Protein 5ZN8 (pdb70)

B-factor: mean 40.04, std 14.62, range [15.83, 134.93]

Solvent-accessible surface area: 15921 Å² total; per-residue (Å²): 148,119,58,0,0,0,3,0,0,1,0,30,14,25,0,12,137,140,12,46,45,47,8,16,108,62,0,48,114,4,35,90,58,0,11,68,26,0,61,56,13,10,110,109,46,14,12,0,0,0,0,0,3,10,42,40,146,82,100,188,28,56,12,16,212,116,60,68,87,6,0,42,79,90,63,126,11,16,98,13,40,37,110,0,32,78,13,33,94,126,25,105,149,22,202,29,14,35,70,12,87,1,62,63,12,0,0,14,16,89,35,62,1,53,121,59,0,113,124,81,149,10,39,30,0,17,0,0,0,0,10,0,5,20,7,0,0,0,0,0,0,12,0,15,40,72,64,10,106,10,8,0,28,55,60,0,3,5,5,118,38,86,98,0,31,112,18,0,12,48,9,0,121,84,6,8,36,8,115,28,19,169,150,113,78,0,0,0,3,0,1,1,0,26,12,22,0,23,140,150,11,45,50,53,13,13,119,57,0,58,134,14,32,90,62,0,3,64,31,0,64,57,21,11,112,122,49,34,12,0,0,0,0,0,5,9,12,122,95,130,194,14,45,4,67,207,59,52,68,107,10,0,51,56,86,63,128,14,17,94,14,37,35,121,0,36,80,16,34,89,159,28,82,165,35,197,30,14,28,77,12,94,2,63,58,15,0,0,15,17,89,36,60,0,53,123,64,0,113,121,66,137,9,42,23,0,12,0,0,0,0,13,0,5,23,8,0,0,0,0,0,0,14,0,19,43,72,56,12,89,12,3,0,28,50,72,3,3,5,4,114,43,102,107,0,33,110,18,0,13,53,7,0,128,85,12,12,47,14,105,43,26,176

Sequence (363 aa):
MKKALICIDYTNDFAAENGALTCGEPARQIEDTIVSLTQAFIENGDYVVFAVDSHADDDFHPETRLFPPHNINGTEGKELYGRLSPLYEKHKHAKNVNYMEKTRYSAFAGTDLELKLRERQITELHLAGLCTDICVLHTAVDAYNKGFQIVIHQNAVASFNPEGHEWALSHFKNSIGAQVAEMKKALICIDYTNDFAAENGALTCGEPARQIEDTIVSLTQAFIENGDYVVFAVDSHDDDFHPETRLFPPHNINGTEGKELYGRLSPLYEKHKHAKNVNYMEKTRYSAFAGTDLELKLRERQITELHLAGLCTDICVLHTAVDAYNKGFQIVIHQNAVASFNPEGHEWALSHFKNSIGAQVAE

Foldseek 3Di:
DAEEEEAEAQFQLDDPPPRQNHLYDLSVQLVVVQQVVQLVCLVVPGAYEDEFEEDEPDPPQPCYPVGPDALYPPDRRVARDDPNRVVCVVCVPPPRYYYWYDHALASPPPTCVVVVCVVVVHAEYEYAYDALQTSVQVNLVVCLVVRHAYEYALSRHHYSDPVSSVVSLCCCCPVSVHHDHD/DQEEEEAEAQFCLQDPPVRQNHLYDQSVQLVVVLQVVQLVCVVVPHAYEDEFEEDDPPPQPCVVPGDDALYPPDRRRAHDDPNRVSCVVPVPPPRYHYHYDRALASPPPTCVVVVCVVVPHAEYEYAYDALQTSRQNNLVVCLVVRHAYEYALSRHHGSDVVSSVVSVVCCCPPSVHHYHD

Structure (mmCIF, N/CA/C/O backbone):
data_5ZN8
#
_entry.id   5ZN8
#
_cell.length_a   90.037
_cell.length_b   90.037
_cell.length_c   86.181
_cell.angle_alpha   90.00
_cell.angle_beta   90.00
_cell.angle_gamma   120.00
#
_symmetry.space_group_name_H-M   'P 62'
#
loop_
_entity.id
_entity.type
_entity.pdbx_description
1 polymer Isochorismatase
2 non-polymer 'ZINC ION'
3 water water
#
loop_
_atom_site.group_PDB
_atom_site.id
_atom_site.type_symbol
_atom_site.label_atom_id
_atom_site.label_alt_id
_atom_site.label_comp_id
_atom_site.label_asym_id
_atom_site.label_entity_id
_atom_site.label_seq_id
_atom_site.pdbx_PDB_ins_code
_atom_site.Cartn_x
_atom_site.Cartn_y
_atom_site.Cartn_z
_atom_site.occupancy
_atom_site.B_iso_or_equiv
_atom_site.auth_seq_id
_atom_site.auth_comp_id
_atom_site.auth_asym_id
_atom_site.auth_atom_id
_atom_site.pdbx_PDB_model_num
ATOM 1 N N . MET A 1 1 ? 42.038 25.368 3.236 1.00 52.68 1 MET A N 1
ATOM 2 C CA . MET A 1 1 ? 41.540 23.959 3.310 1.00 51.57 1 MET A CA 1
ATOM 3 C C . MET A 1 1 ? 41.932 23.316 4.637 1.00 49.26 1 MET A C 1
ATOM 4 O O . MET A 1 1 ? 42.833 23.796 5.334 1.00 44.52 1 MET A O 1
ATOM 20 N N . LYS A 1 2 ? 41.220 22.248 4.985 1.00 37.20 2 LYS A N 1
ATOM 21 C CA . LYS A 1 2 ? 41.277 21.693 6.327 1.00 41.43 2 LYS A CA 1
ATOM 22 C C . LYS A 1 2 ? 42.632 20.994 6.556 1.00 33.65 2 LYS A C 1
ATOM 23 O O . LYS A 1 2 ? 43.083 20.244 5.698 1.00 27.87 2 LYS A O 1
ATOM 42 N N . LYS A 1 3 ? 43.266 21.292 7.691 1.00 30.33 3 LYS A N 1
ATOM 43 C CA . LYS A 1 3 ? 44.632 20.862 8.024 1.00 27.73 3 LYS A CA 1
ATOM 44 C C . LYS A 1 3 ? 44.724 19.870 9.190 1.00 30.62 3 LYS A C 1
ATOM 45 O O . LYS A 1 3 ? 43.960 19.953 10.159 1.00 28.82 3 LYS A O 1
ATOM 64 N N . ALA A 1 4 ? 45.683 18.940 9.109 1.00 27.54 4 ALA A N 1
ATOM 65 C CA . ALA A 1 4 ? 46.052 18.164 10.294 1.00 27.80 4 ALA A CA 1
ATOM 66 C C . ALA A 1 4 ? 47.546 18.095 10.426 1.00 23.18 4 ALA A C 1
ATOM 67 O O . ALA A 1 4 ? 48.264 18.210 9.426 1.00 22.86 4 ALA A O 1
ATOM 74 N N . LEU A 1 5 ? 47.996 17.916 11.668 1.00 24.61 5 LEU A N 1
ATOM 75 C CA . LEU A 1 5 ? 49.404 17.696 11.993 1.00 20.86 5 LEU A CA 1
ATOM 76 C C . LEU A 1 5 ? 49.651 16.236 12.410 1.00 19.14 5 LEU A C 1
ATOM 77 O O . LEU A 1 5 ? 48.966 15.732 13.260 1.00 20.89 5 LEU A O 1
ATOM 93 N N . ILE A 1 6 ? 50.644 15.593 11.806 1.00 22.65 6 ILE A N 1
ATOM 94 C CA . ILE A 1 6 ? 51.068 14.261 12.198 1.00 18.55 6 ILE A CA 1
ATOM 95 C C . ILE A 1 6 ? 52.438 14.452 12.821 1.00 15.83 6 ILE A C 1
ATOM 96 O O . ILE A 1 6 ? 53.393 14.885 12.153 1.00 20.06 6 ILE A O 1
ATOM 112 N N . CYS A 1 7 ? 52.460 14.236 14.143 1.00 17.74 7 CYS A N 1
ATOM 113 C CA . CYS A 1 7 ? 53.655 14.377 14.954 1.00 19.74 7 CYS A CA 1
ATOM 114 C C . CYS A 1 7 ? 54.282 13.001 15.198 1.00 16.70 7 CYS A C 1
ATOM 115 O O . CYS A 1 7 ? 53.792 12.231 16.017 1.00 22.53 7 CYS A O 1
ATOM 123 N N . ILE A 1 8 ? 55.383 12.718 14.500 1.00 22.11 8 ILE A N 1
ATOM 124 C CA . ILE A 1 8 ? 55.867 11.336 14.341 1.00 19.75 8 ILE A CA 1
ATOM 125 C C . ILE A 1 8 ? 57.061 10.945 15.219 1.00 18.29 8 ILE A C 1
ATOM 126 O O . ILE A 1 8 ? 58.118 11.516 15.126 1.00 23.22 8 ILE A O 1
ATOM 142 N N . ASP A 1 9 ? 56.837 9.974 16.107 1.00 22.30 9 ASP A N 1
ATOM 143 C CA . ASP A 1 9 ? 57.884 9.294 16.862 1.00 24.52 9 ASP A CA 1
ATOM 144 C C . ASP A 1 9 ? 58.862 10.195 17.604 1.00 25.12 9 ASP A C 1
ATOM 145 O O . ASP A 1 9 ? 60.051 9.889 17.670 1.00 23.75 9 ASP A O 1
ATOM 154 N N . TYR A 1 10 ? 58.367 11.312 18.131 1.00 24.60 10 TYR A N 1
ATOM 155 C CA . TYR A 1 10 ? 59.181 12.181 18.949 1.00 22.36 10 TYR A CA 1
ATOM 156 C C . TYR A 1 10 ? 59.174 11.631 20.365 1.00 23.29 10 TYR A C 1
ATOM 157 O O . TYR A 1 10 ? 58.548 12.180 21.274 1.00 22.02 10 TYR A O 1
ATOM 175 N N . THR A 1 11 ? 59.867 10.508 20.524 1.00 20.62 11 THR A N 1
ATOM 176 C CA . THR A 1 11 ? 59.922 9.781 21.788 1.00 19.43 11 THR A CA 1
ATOM 177 C C . THR A 1 11 ? 61.313 9.778 22.405 1.00 24.62 11 THR A C 1
ATOM 178 O O . THR A 1 11 ? 62.306 10.054 21.732 1.00 26.10 11 THR A O 1
ATOM 189 N N . ASN A 1 12 ? 61.389 9.411 23.680 1.00 27.91 12 ASN A N 1
ATOM 190 C CA . ASN A 1 12 ? 62.688 9.281 24.326 1.00 29.50 12 ASN A CA 1
ATOM 191 C C . ASN A 1 12 ? 63.656 8.396 23.531 1.00 28.76 12 ASN A C 1
ATOM 192 O O . ASN A 1 12 ? 64.781 8.777 23.290 1.00 28.91 12 ASN A O 1
ATOM 203 N N . ASP A 1 13 ? 63.197 7.236 23.084 1.00 32.86 13 ASP A N 1
ATOM 204 C CA . ASP A 1 13 ? 64.090 6.304 22.414 1.00 31.85 13 ASP A CA 1
ATOM 205 C C . ASP A 1 13 ? 64.659 6.873 21.136 1.00 36.56 13 ASP A C 1
ATOM 206 O O . ASP A 1 13 ? 65.768 6.524 20.780 1.00 32.59 13 ASP A O 1
ATOM 215 N N . PHE A 1 14 ? 63.943 7.786 20.489 1.00 28.96 14 PHE A N 1
ATOM 216 C CA . PHE A 1 14 ? 64.432 8.396 19.258 1.00 29.61 14 PHE A CA 1
ATOM 217 C C . PHE A 1 14 ? 65.068 9.776 19.452 1.00 31.86 14 PHE A C 1
ATOM 218 O O . PHE A 1 14 ? 65.707 10.271 18.531 1.00 31.43 14 PHE A O 1
ATOM 235 N N . ALA A 1 15 ? 64.970 10.370 20.647 1.00 31.49 15 ALA A N 1
ATOM 236 C CA . ALA A 1 15 ? 65.535 11.709 20.847 1.00 34.15 15 ALA A CA 1
ATOM 237 C C . ALA A 1 15 ? 66.484 11.843 22.055 1.00 41.15 15 ALA A C 1
ATOM 238 O O . ALA A 1 15 ? 67.430 12.623 22.018 1.00 39.98 15 ALA A O 1
ATOM 245 N N . ALA A 1 16 ? 66.242 11.095 23.116 1.00 36.92 16 ALA A N 1
ATOM 246 C CA . ALA A 1 16 ? 66.994 11.313 24.355 1.00 45.99 16 ALA A CA 1
ATOM 247 C C . ALA A 1 16 ? 68.428 10.840 24.199 1.00 46.54 16 ALA A C 1
ATOM 248 O O . ALA A 1 16 ? 68.735 10.087 23.287 1.00 42.06 16 ALA A O 1
ATOM 255 N N . GLU A 1 17 ? 69.301 11.288 25.099 1.00 56.41 17 GLU A N 1
ATOM 256 C CA . GLU A 1 17 ? 70.719 10.941 25.037 1.00 58.83 17 GLU A CA 1
ATOM 257 C C . GLU A 1 17 ? 70.911 9.433 25.116 1.00 56.52 17 GLU A C 1
ATOM 258 O O . GLU A 1 17 ? 71.576 8.821 24.277 1.00 60.49 17 GLU A O 1
ATOM 270 N N . ASN A 1 18 ? 70.288 8.849 26.124 1.00 45.10 18 ASN A N 1
ATOM 271 C CA . ASN A 1 18 ? 70.337 7.421 26.368 1.00 58.09 18 ASN A CA 1
ATOM 272 C C . ASN A 1 18 ? 69.301 6.621 25.560 1.00 53.13 18 ASN A C 1
ATOM 273 O O . ASN A 1 18 ? 69.086 5.442 25.817 1.00 45.51 18 ASN A O 1
ATOM 284 N N . GLY A 1 19 ? 68.655 7.259 24.590 1.00 45.31 19 GLY A N 1
ATOM 285 C CA . GLY A 1 19 ? 67.572 6.621 23.865 1.00 41.96 19 GLY A CA 1
ATOM 286 C C . GLY A 1 19 ? 68.006 5.375 23.118 1.00 41.49 19 GLY A C 1
ATOM 287 O O . GLY A 1 19 ? 69.039 5.387 22.454 1.00 45.43 19 GLY A O 1
ATOM 291 N N . ALA A 1 20 ? 67.207 4.313 23.210 1.00 41.77 20 ALA A N 1
ATOM 292 C CA . ALA A 1 20 ? 67.530 3.019 22.579 1.00 43.72 20 ALA A CA 1
ATOM 293 C C . ALA A 1 20 ? 67.901 3.133 21.103 1.00 39.99 20 ALA A C 1
ATOM 294 O O . ALA A 1 20 ? 68.647 2.302 20.597 1.00 43.56 20 ALA A O 1
ATOM 301 N N . LEU A 1 21 ? 67.387 4.155 20.420 1.00 41.75 21 LEU A N 1
ATOM 302 C CA . LEU A 1 21 ? 67.612 4.337 18.979 1.00 42.44 21 LEU A CA 1
ATOM 303 C C . LEU A 1 21 ? 67.777 5.821 18.650 1.00 45.80 21 LEU A C 1
ATOM 304 O O . LEU A 1 21 ? 67.311 6.330 17.627 1.00 44.63 21 LEU A O 1
ATOM 320 N N . THR A 1 22 ? 68.472 6.520 19.523 1.00 46.21 22 THR A N 1
ATOM 321 C CA . THR A 1 22 ? 68.448 7.967 19.492 1.00 46.91 22 THR A CA 1
ATOM 322 C C . THR A 1 22 ? 69.070 8.568 18.221 1.00 47.83 22 THR A C 1
ATOM 323 O O . THR A 1 22 ? 70.053 8.054 17.694 1.00 46.38 22 THR A O 1
ATOM 334 N N . CYS A 1 23 ? 68.460 9.643 17.720 1.00 44.19 23 CYS A N 1
ATOM 335 C CA . CYS A 1 23 ? 69.082 10.491 16.700 1.00 47.43 23 CYS A CA 1
ATOM 336 C C . CYS A 1 23 ? 69.998 11.524 17.315 1.00 48.22 23 CYS A C 1
ATOM 337 O O . CYS A 1 23 ? 70.605 12.320 16.596 1.00 50.69 23 CYS A O 1
ATOM 345 N N . GLY A 1 24 ? 70.068 11.549 18.641 1.00 47.27 24 GLY A N 1
ATOM 346 C CA . GLY A 1 24 ? 70.981 12.454 19.315 1.00 47.55 24 GLY A CA 1
ATOM 347 C C . GLY A 1 24 ? 70.607 13.906 19.116 1.00 47.25 24 GLY A C 1
ATOM 348 O O . GLY A 1 24 ? 69.451 14.220 18.824 1.00 44.32 24 GLY A O 1
ATOM 352 N N . GLU A 1 25 ? 71.598 14.786 19.234 1.00 49.24 25 GLU A N 1
ATOM 353 C CA . GLU A 1 25 ? 71.341 16.214 19.401 1.00 50.57 25 GLU A CA 1
ATOM 354 C C . GLU A 1 25 ? 70.398 16.790 18.348 1.00 41.78 25 GLU A C 1
ATOM 355 O O . GLU A 1 25 ? 69.503 17.542 18.705 1.00 38.72 25 GLU A O 1
ATOM 367 N N . PRO A 1 26 ? 70.562 16.422 17.061 1.00 38.23 26 PRO A N 1
ATOM 368 C CA . PRO A 1 26 ? 69.651 17.091 16.128 1.00 41.27 26 PRO A CA 1
ATOM 369 C C . PRO A 1 26 ? 68.173 16.818 16.471 1.00 31.51 26 PRO A C 1
ATOM 370 O O . PRO A 1 26 ? 67.372 17.717 16.287 1.00 31.98 26 PRO A O 1
ATOM 381 N N . ALA A 1 27 ? 67.857 15.676 17.077 1.00 28.50 27 ALA A N 1
ATOM 382 C CA . ALA A 1 27 ? 66.491 15.393 17.499 1.00 26.54 27 ALA A CA 1
ATOM 383 C C . ALA A 1 27 ? 66.101 16.246 18.704 1.00 35.31 27 ALA A C 1
ATOM 384 O O . ALA A 1 27 ? 64.941 16.671 18.838 1.00 30.96 27 ALA A O 1
ATOM 391 N N . ARG A 1 28 ? 67.092 16.571 19.530 1.00 34.32 28 ARG A N 1
ATOM 392 C CA . ARG A 1 28 ? 66.862 17.359 20.737 1.00 32.38 28 ARG A CA 1
ATOM 393 C C . ARG A 1 28 ? 66.783 18.811 20.354 1.00 27.11 28 ARG A C 1
ATOM 394 O O . ARG A 1 28 ? 66.000 19.543 20.900 1.00 34.01 28 ARG A O 1
ATOM 415 N N . GLN A 1 29 ? 67.553 19.222 19.362 1.00 33.26 29 GLN A N 1
ATOM 416 C CA . GLN A 1 29 ? 67.535 20.625 18.952 1.00 37.63 29 GLN A CA 1
ATOM 417 C C . GLN A 1 29 ? 66.183 21.089 18.361 1.00 40.71 29 GLN A C 1
ATOM 418 O O . GLN A 1 29 ? 65.887 22.299 18.404 1.00 38.62 29 GLN A O 1
ATOM 432 N N . ILE A 1 30 ? 65.345 20.168 17.846 1.00 33.31 30 ILE A N 1
ATOM 433 C CA . ILE A 1 30 ? 64.022 20.588 17.340 1.00 35.62 30 ILE A CA 1
ATOM 434 C C . ILE A 1 30 ? 62.916 20.669 18.393 1.00 27.66 30 ILE A C 1
ATOM 435 O O . ILE A 1 30 ? 61.795 21.083 18.072 1.00 25.02 30 ILE A O 1
ATOM 451 N N . GLU A 1 31 ? 63.198 20.295 19.641 1.00 25.92 31 GLU A N 1
ATOM 452 C CA . GLU A 1 31 ? 62.150 20.307 20.666 1.00 28.82 31 GLU A CA 1
ATOM 453 C C . GLU A 1 31 ? 61.309 21.586 20.709 1.00 28.59 31 GLU A C 1
ATOM 454 O O . GLU A 1 31 ? 60.091 21.532 20.785 1.00 27.37 31 GLU A O 1
ATOM 466 N N . ASP A 1 32 ? 61.948 22.744 20.705 1.00 37.37 32 ASP A N 1
ATOM 467 C CA . ASP A 1 32 ? 61.207 23.985 20.846 1.00 33.29 32 ASP A CA 1
ATOM 468 C C . ASP A 1 32 ? 60.272 24.211 19.676 1.00 31.29 32 ASP A C 1
ATOM 469 O O . ASP A 1 32 ? 59.102 24.569 19.853 1.00 28.55 32 ASP A O 1
ATOM 478 N N . THR A 1 33 ? 60.786 23.990 18.475 1.00 29.14 33 THR A N 1
ATOM 479 C CA . THR A 1 33 ? 59.984 24.197 17.277 1.00 28.11 33 THR A CA 1
ATOM 480 C C . THR A 1 33 ? 58.835 23.181 17.211 1.00 22.06 33 THR A C 1
ATOM 481 O O . THR A 1 33 ? 57.704 23.570 16.972 1.00 25.67 33 THR A O 1
ATOM 492 N N . ILE A 1 34 ? 59.100 21.905 17.496 1.00 21.58 34 ILE A N 1
ATOM 493 C CA . ILE A 1 34 ? 58.044 20.902 17.353 1.00 22.70 34 ILE A CA 1
ATOM 494 C C . ILE A 1 34 ? 56.983 21.092 18.441 1.00 26.58 34 ILE A C 1
ATOM 495 O O . ILE A 1 34 ? 55.762 20.967 18.201 1.00 24.51 34 ILE A O 1
ATOM 511 N N . VAL A 1 35 ? 57.418 21.453 19.650 1.00 30.17 35 VAL A N 1
ATOM 512 C CA . VAL A 1 35 ? 56.435 21.734 20.689 1.00 22.94 35 VAL A CA 1
ATOM 513 C C . VAL A 1 35 ? 55.574 22.962 20.363 1.00 19.35 35 VAL A C 1
ATOM 514 O O . VAL A 1 35 ? 54.356 22.881 20.483 1.00 26.19 35 VAL A O 1
ATOM 527 N N . SER A 1 36 ? 56.190 24.063 19.908 1.00 24.39 36 SER A N 1
ATOM 528 C CA . SER A 1 36 ? 55.442 25.266 19.502 1.00 27.26 36 SER A CA 1
ATOM 529 C C . SER A 1 36 ? 54.468 24.996 18.357 1.00 28.53 36 SER A C 1
ATOM 530 O 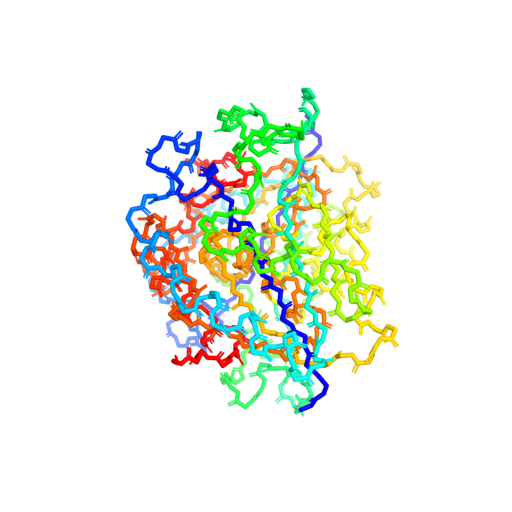O . SER A 1 36 ? 53.307 25.397 18.414 1.00 25.54 36 SER A O 1
ATOM 538 N N . LEU A 1 37 ? 54.961 24.322 17.309 1.00 26.45 37 LEU A N 1
ATOM 539 C CA . LEU A 1 37 ? 54.102 23.828 16.218 1.00 23.56 37 LEU A CA 1
ATOM 540 C C . LEU A 1 37 ? 52.885 23.050 16.719 1.00 22.57 37 LEU A C 1
ATOM 541 O O . LEU A 1 37 ? 51.719 23.391 16.404 1.00 26.92 37 LEU A O 1
ATOM 557 N N . THR A 1 38 ? 53.138 22.007 17.506 1.00 21.65 38 THR A N 1
ATOM 558 C CA . THR A 1 38 ? 52.058 21.108 17.920 1.00 24.01 38 THR A CA 1
ATOM 559 C C . THR A 1 38 ? 51.059 21.873 18.770 1.00 22.94 38 THR A C 1
ATOM 560 O O . THR A 1 38 ? 49.853 21.803 18.562 1.00 24.18 38 THR A O 1
ATOM 571 N N . GLN A 1 39 ? 51.568 22.658 19.700 1.00 28.81 39 GLN A N 1
ATOM 572 C CA . GLN A 1 39 ? 50.689 23.464 20.522 1.00 27.89 39 GLN A CA 1
ATOM 573 C C . GLN A 1 39 ? 49.858 24.430 19.684 1.00 28.15 39 GLN A C 1
ATOM 574 O O . GLN A 1 39 ? 48.662 24.583 19.913 1.00 31.94 39 GLN A O 1
ATOM 588 N N . ALA A 1 40 ? 50.477 25.057 18.694 1.00 33.14 40 ALA A N 1
ATOM 589 C CA . ALA A 1 40 ? 49.737 25.959 17.820 1.00 30.31 40 ALA A CA 1
ATOM 590 C C . ALA A 1 40 ? 48.594 25.230 17.129 1.00 35.64 40 ALA A C 1
ATOM 591 O O . ALA A 1 40 ? 47.461 25.722 17.104 1.00 33.35 40 ALA A O 1
ATOM 598 N N . PHE A 1 41 ? 48.861 24.047 16.581 1.00 31.45 41 PHE A N 1
ATOM 599 C CA . PHE A 1 41 ? 47.760 23.292 15.984 1.00 26.15 41 PHE A CA 1
ATOM 600 C C . PHE A 1 41 ? 46.675 22.959 17.016 1.00 28.29 41 PHE A C 1
ATOM 601 O O . PHE A 1 41 ? 45.480 23.153 16.765 1.00 32.04 41 PHE A O 1
ATOM 618 N N . ILE A 1 42 ? 47.080 22.441 18.162 1.00 28.32 42 ILE A N 1
ATOM 619 C CA . ILE A 1 42 ? 46.116 22.028 19.173 1.00 33.87 42 ILE A CA 1
ATOM 620 C C . ILE A 1 42 ? 45.228 23.197 19.554 1.00 35.70 42 ILE A C 1
ATOM 621 O O . ILE A 1 42 ? 44.003 23.075 19.578 1.00 33.69 42 ILE A O 1
ATOM 637 N N . GLU A 1 43 ? 45.858 24.327 19.849 1.00 32.27 43 GLU A N 1
ATOM 638 C CA . GLU A 1 43 ? 45.125 25.469 20.374 1.00 39.59 43 GLU A CA 1
ATOM 639 C C . GLU A 1 43 ? 44.283 26.107 19.285 1.00 38.90 43 GLU A C 1
ATOM 640 O O . GLU A 1 43 ? 43.193 26.600 19.560 1.00 44.62 43 GLU A O 1
ATOM 652 N N . ASN A 1 44 ? 44.750 26.061 18.042 1.00 37.05 44 ASN A N 1
ATOM 653 C CA . ASN A 1 44 ? 43.913 26.525 16.948 1.00 37.70 44 ASN A CA 1
ATOM 654 C C . ASN A 1 44 ? 42.706 25.614 16.678 1.00 34.82 44 ASN A C 1
ATOM 655 O O . ASN A 1 44 ? 41.826 25.969 15.909 1.00 38.15 44 ASN A O 1
ATOM 666 N N . GLY A 1 45 ? 42.642 24.445 17.315 1.00 34.89 45 GLY A N 1
ATOM 667 C CA . GLY A 1 45 ? 41.535 23.522 17.087 1.00 32.78 45 GLY A CA 1
ATOM 668 C C . GLY A 1 45 ? 41.646 22.576 15.882 1.00 35.57 45 GLY A C 1
ATOM 669 O O . GLY A 1 45 ? 40.700 21.853 15.562 1.00 30.02 45 GLY A O 1
ATOM 673 N N . ASP A 1 46 ? 42.786 22.603 15.200 1.00 31.56 46 ASP A N 1
ATOM 674 C CA . ASP A 1 46 ? 43.094 21.680 14.104 1.00 32.02 46 ASP A CA 1
ATOM 675 C C . ASP A 1 46 ? 43.347 20.236 14.602 1.00 29.73 46 ASP A C 1
ATOM 676 O O . ASP A 1 46 ? 43.715 20.033 15.736 1.00 26.20 46 ASP A O 1
ATOM 685 N N . TYR A 1 47 ? 43.178 19.242 13.748 1.00 30.19 47 TYR A N 1
ATOM 686 C CA . TYR A 1 47 ? 43.410 17.859 14.135 1.00 24.49 47 TYR A CA 1
ATOM 687 C C . TYR A 1 47 ? 44.916 17.562 14.343 1.00 21.32 47 TYR A C 1
ATOM 688 O O . TYR A 1 47 ? 45.738 17.944 13.538 1.00 25.26 47 TYR A O 1
ATOM 706 N N . VAL A 1 48 ? 45.249 16.895 15.445 1.00 21.22 48 VAL A N 1
ATOM 707 C CA . VAL A 1 48 ? 46.617 16.516 15.739 1.00 22.70 48 VAL A CA 1
ATOM 708 C C . VAL A 1 48 ? 46.698 15.054 16.127 1.00 20.39 48 VAL A C 1
ATOM 709 O O . VAL A 1 48 ? 45.981 14.591 17.024 1.00 21.93 48 VAL A O 1
ATOM 722 N N . VAL A 1 49 ? 47.569 14.338 15.406 1.00 18.88 49 VAL A N 1
ATOM 723 C CA . VAL A 1 49 ? 47.810 12.918 15.640 1.00 17.73 49 VAL A CA 1
ATOM 724 C C . VAL A 1 49 ? 49.249 12.747 16.153 1.00 18.70 49 VAL A C 1
ATOM 725 O O . VAL A 1 49 ? 50.200 13.112 15.494 1.00 21.25 49 VAL A O 1
ATOM 738 N N . PHE A 1 50 ? 49.388 12.230 17.357 1.00 20.65 50 PHE A N 1
ATOM 739 C CA . PHE A 1 50 ? 50.679 11.753 17.821 1.00 18.81 50 PHE A CA 1
ATOM 740 C C . PHE A 1 50 ? 50.837 10.328 17.330 1.00 22.33 50 PHE A C 1
ATOM 741 O O . PHE A 1 50 ? 50.173 9.441 17.845 1.00 21.00 50 PHE A O 1
ATOM 758 N N . ALA A 1 51 ? 51.652 10.142 16.290 1.00 20.77 51 ALA A N 1
ATOM 759 C CA . ALA A 1 51 ? 51.881 8.825 15.671 1.00 21.53 51 ALA A CA 1
ATOM 760 C C . ALA A 1 51 ? 53.164 8.186 16.220 1.00 21.49 51 ALA A C 1
ATOM 761 O O . ALA A 1 51 ? 54.292 8.624 15.932 1.00 22.05 51 ALA A O 1
ATOM 768 N N . VAL A 1 52 ? 52.970 7.147 17.010 1.00 18.37 52 VAL A N 1
ATOM 769 C CA . VAL A 1 52 ? 54.056 6.578 17.801 1.00 21.45 52 VAL A CA 1
ATOM 770 C C . VAL A 1 52 ? 54.245 5.095 17.554 1.00 22.05 52 VAL A C 1
ATOM 771 O O . VAL A 1 52 ? 53.337 4.270 17.698 1.00 20.04 52 VAL A O 1
ATOM 784 N N . ASP A 1 53 ? 55.460 4.785 17.147 1.00 24.73 53 ASP A N 1
ATOM 785 C CA . ASP A 1 53 ? 55.916 3.422 17.023 1.00 30.27 53 ASP A CA 1
ATOM 786 C C . ASP A 1 53 ? 55.650 2.630 18.291 1.00 29.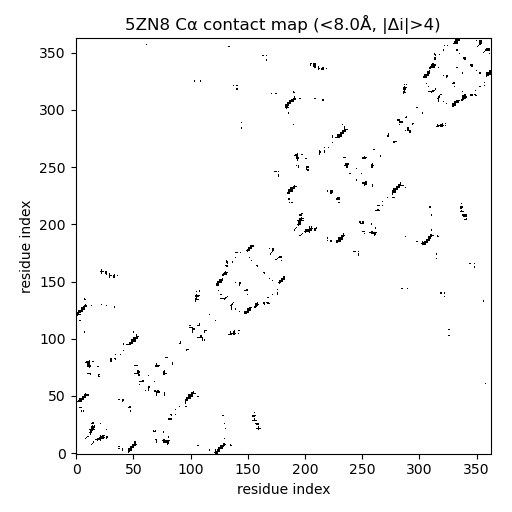32 53 ASP A C 1
ATOM 787 O O . ASP A 1 53 ? 55.972 3.081 19.370 1.00 33.73 53 ASP A O 1
ATOM 796 N N . SER A 1 54 ? 55.016 1.475 18.156 1.00 31.09 54 SER A N 1
ATOM 797 C CA . SER A 1 54 ? 54.722 0.608 19.297 1.00 40.48 54 SER A CA 1
ATOM 798 C C . SER A 1 54 ? 54.983 -0.841 18.963 1.00 45.63 54 SER A C 1
ATOM 799 O O . SER A 1 54 ? 54.246 -1.432 18.192 1.00 44.96 54 SER A O 1
ATOM 807 N N . HIS A 1 55 ? 56.012 -1.420 19.576 1.00 53.16 55 HIS A N 1
ATOM 808 C CA . HIS A 1 55 ? 56.472 -2.769 19.214 1.00 61.98 55 HIS A CA 1
ATOM 809 C C . HIS A 1 55 ? 56.346 -3.755 20.387 1.00 63.59 55 HIS A C 1
ATOM 810 O O . HIS A 1 55 ? 55.681 -4.800 20.302 1.00 65.33 55 HIS A O 1
ATOM 823 N N . ALA A 1 57 ? 58.297 -6.065 20.990 1.00 90.37 57 ALA A N 1
ATOM 824 C CA . ALA A 1 57 ? 59.443 -6.634 20.283 1.00 112.44 57 ALA A CA 1
ATOM 825 C C . ALA A 1 57 ? 59.682 -8.064 20.751 1.00 129.94 57 ALA A C 1
ATOM 826 O O . ALA A 1 57 ? 60.822 -8.531 20.847 1.00 97.91 57 ALA A O 1
ATOM 832 N N . ASP A 1 58 ? 58.580 -8.743 21.054 1.00 89.59 58 ASP A N 1
ATOM 833 C CA . ASP A 1 58 ? 58.587 -10.167 21.333 1.00 82.02 58 ASP A CA 1
ATOM 834 C C . ASP A 1 58 ? 58.151 -10.959 20.106 1.00 78.32 58 ASP A C 1
ATOM 835 O O . ASP A 1 58 ? 58.167 -12.195 20.121 1.00 75.97 58 ASP A O 1
ATOM 844 N N . ASP A 1 59 ? 57.763 -10.253 19.044 1.00 79.75 59 ASP A N 1
ATOM 845 C CA . ASP A 1 59 ? 57.204 -10.907 17.865 1.00 71.29 59 ASP A CA 1
ATOM 846 C C . ASP A 1 59 ? 58.264 -11.132 16.779 1.00 65.85 59 ASP A C 1
ATOM 847 O O . ASP A 1 59 ? 58.628 -10.233 16.027 1.00 60.00 59 ASP A O 1
ATOM 856 N N . ASP A 1 60 ? 58.735 -12.363 16.675 1.00 62.65 60 ASP A N 1
ATOM 857 C CA . ASP A 1 60 ? 59.701 -12.694 15.644 1.00 62.68 60 ASP A CA 1
ATOM 858 C C . ASP A 1 60 ? 59.064 -12.564 14.267 1.00 55.23 60 ASP A C 1
ATOM 859 O O . ASP A 1 60 ? 59.742 -12.671 13.252 1.00 56.77 60 ASP A O 1
ATOM 868 N N . PHE A 1 61 ? 57.760 -12.310 14.242 1.00 53.20 61 PHE A N 1
ATOM 869 C CA . PHE A 1 61 ? 57.054 -12.035 13.005 1.00 50.51 61 PHE A CA 1
ATOM 870 C C . PHE A 1 61 ? 57.158 -10.588 12.535 1.00 45.76 61 PHE A C 1
ATOM 871 O O . PHE A 1 61 ? 56.920 -10.312 11.369 1.00 42.82 61 PHE A O 1
ATOM 888 N N . HIS A 1 62 ? 57.488 -9.665 13.420 1.00 50.11 62 HIS A N 1
ATOM 889 C CA . HIS A 1 62 ? 57.667 -8.279 13.012 1.00 49.16 62 HIS A CA 1
ATOM 890 C C . HIS A 1 62 ? 59.001 -8.192 12.285 1.00 49.73 62 HIS A C 1
ATOM 891 O O . HIS A 1 62 ? 59.998 -8.747 12.772 1.00 44.73 62 HIS A O 1
ATOM 904 N N . PRO A 1 63 ? 59.031 -7.510 11.121 1.00 41.78 63 PRO A N 1
ATOM 905 C CA . PRO A 1 63 ? 60.262 -7.398 10.317 1.00 50.05 63 PRO A CA 1
ATOM 906 C C . PRO A 1 63 ? 61.394 -6.695 11.040 1.00 51.86 63 PRO A C 1
ATOM 907 O O . PRO A 1 63 ? 62.561 -6.830 10.692 1.00 46.10 63 PRO A O 1
ATOM 918 N N . GLU A 1 64 ? 61.035 -5.946 12.066 1.00 46.04 64 GLU A N 1
ATOM 919 C CA . GLU A 1 64 ? 61.958 -5.042 12.697 1.00 48.32 64 GLU A CA 1
ATOM 920 C C . GLU A 1 64 ? 62.718 -5.796 13.784 1.00 56.21 64 GLU A C 1
ATOM 921 O O . GLU A 1 64 ? 63.876 -5.482 14.045 1.00 57.89 64 GLU A O 1
ATOM 933 N N . THR A 1 65 ? 62.106 -6.827 14.372 1.00 5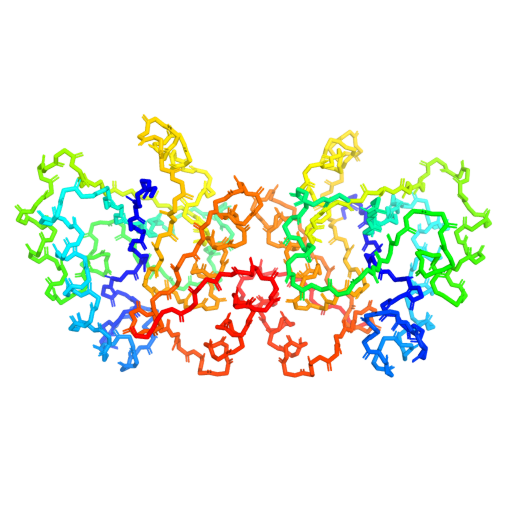4.91 65 THR A N 1
ATOM 934 C CA . THR A 1 65 ? 62.745 -7.500 15.502 1.00 60.29 65 THR A CA 1
ATOM 935 C C . THR A 1 65 ? 63.890 -8.377 15.016 1.00 63.72 65 THR A C 1
ATOM 936 O O . THR A 1 65 ? 63.933 -8.783 13.853 1.00 65.34 65 THR A O 1
ATOM 947 N N . ARG A 1 66 ? 64.816 -8.639 15.932 1.00 64.04 66 ARG A N 1
ATOM 948 C CA . ARG A 1 66 ? 66.137 -9.195 15.632 1.00 67.50 66 ARG A CA 1
ATOM 949 C C . ARG A 1 66 ? 67.040 -8.136 14.963 1.00 69.44 66 ARG A C 1
ATOM 950 O O . ARG A 1 66 ? 68.246 -8.086 15.257 1.00 61.93 66 ARG A O 1
ATOM 971 N N . LEU A 1 67 ? 66.463 -7.275 14.114 1.00 65.05 67 LEU A N 1
ATOM 972 C CA . LEU A 1 67 ? 67.244 -6.347 13.283 1.00 66.16 67 LEU A CA 1
ATOM 973 C C . LEU A 1 67 ? 67.288 -4.907 13.805 1.00 73.06 67 LEU A C 1
ATOM 974 O O . LEU A 1 67 ? 67.794 -3.996 13.137 1.00 72.47 67 LEU A O 1
ATOM 990 N N . PHE A 1 68 ? 66.737 -4.711 14.994 1.00 69.67 68 PHE A N 1
ATOM 991 C CA . PHE A 1 68 ? 66.797 -3.439 15.694 1.00 60.22 68 PHE A CA 1
ATOM 992 C C . PHE A 1 68 ? 66.643 -3.769 17.163 1.00 60.22 68 PHE A C 1
ATOM 993 O O . PHE A 1 68 ? 65.909 -4.705 17.514 1.00 54.98 68 PHE A O 1
ATOM 1010 N N . PRO A 1 69 ? 67.322 -3.017 18.037 1.00 51.46 69 PRO A N 1
ATOM 1011 C CA . PRO A 1 69 ? 67.119 -3.264 19.466 1.00 49.41 69 PRO A CA 1
ATOM 1012 C C . PRO A 1 69 ? 65.698 -2.874 19.877 1.00 51.63 69 PRO A C 1
ATOM 1013 O O . PRO A 1 69 ? 65.044 -2.119 19.169 1.00 49.88 69 PRO A O 1
ATOM 1024 N N . PRO A 1 70 ? 65.201 -3.418 20.982 1.00 51.75 70 PRO A N 1
ATOM 1025 C CA . PRO A 1 70 ? 63.857 -3.008 21.381 1.00 60.76 70 PRO A CA 1
ATOM 1026 C C . PRO A 1 70 ? 63.755 -1.491 21.579 1.00 55.85 70 PRO A C 1
ATOM 1027 O O . PRO A 1 70 ? 64.620 -0.863 22.190 1.00 54.08 70 PRO A O 1
ATOM 1038 N N . HIS A 1 71 ? 62.704 -0.904 21.035 1.00 47.53 71 HIS A N 1
ATOM 1039 C CA . HIS A 1 71 ? 62.553 0.535 21.091 1.00 46.19 71 HIS A CA 1
ATOM 1040 C C . HIS A 1 71 ? 61.089 0.856 21.111 1.00 52.12 71 HIS A C 1
ATOM 1041 O O . HIS A 1 71 ? 60.267 0.047 20.670 1.00 50.58 71 HIS A O 1
ATOM 1054 N N . ASN A 1 72 ? 60.772 2.039 21.624 1.00 48.14 72 ASN A N 1
ATOM 1055 C CA . ASN A 1 72 ? 59.387 2.441 21.837 1.00 52.85 72 ASN A CA 1
ATOM 1056 C C . ASN A 1 72 ? 58.527 1.259 22.249 1.00 50.46 72 ASN A C 1
ATOM 1057 O O . ASN A 1 72 ? 57.460 1.018 21.695 1.00 51.83 72 ASN A O 1
ATOM 1068 N N . ILE A 1 73 ? 59.022 0.517 23.229 1.00 51.72 73 ILE A N 1
ATOM 1069 C CA . ILE A 1 73 ? 58.288 -0.599 23.782 1.00 51.99 73 ILE A CA 1
ATOM 1070 C C . ILE A 1 73 ? 57.193 -0.086 24.704 1.00 52.44 73 ILE A C 1
ATOM 1071 O O . ILE A 1 73 ? 57.419 0.812 25.513 1.00 46.82 73 ILE A O 1
ATOM 1087 N N . ASN A 1 74 ? 55.998 -0.646 24.558 1.00 53.06 74 ASN A N 1
ATOM 1088 C CA . ASN A 1 74 ? 54.900 -0.344 25.460 1.00 52.35 74 ASN A CA 1
ATOM 1089 C C . ASN A 1 74 ? 55.316 -0.444 26.927 1.00 52.11 74 ASN A C 1
ATOM 1090 O O . ASN A 1 74 ? 56.084 -1.326 27.307 1.00 60.44 74 ASN A O 1
ATOM 1101 N N . GLY A 1 75 ? 54.832 0.486 27.740 1.00 52.28 75 GLY A N 1
ATOM 1102 C CA . GLY A 1 75 ? 55.122 0.498 29.164 1.00 51.50 75 GLY A CA 1
ATOM 1103 C C . GLY A 1 75 ? 56.439 1.155 29.568 1.00 65.62 75 GLY A C 1
ATOM 1104 O O . GLY A 1 75 ? 56.587 1.605 30.711 1.00 63.34 75 GLY A O 1
ATOM 1108 N N . THR A 1 76 ? 57.404 1.202 28.652 1.00 55.29 76 THR A N 1
ATOM 1109 C CA . THR A 1 76 ? 58.740 1.679 28.984 1.00 51.11 76 THR A CA 1
ATOM 1110 C C . THR A 1 76 ? 58.791 3.176 28.799 1.00 53.92 76 THR A C 1
ATOM 1111 O O . THR A 1 76 ? 58.064 3.707 27.972 1.00 49.80 76 THR A O 1
ATOM 1122 N N . GLU A 1 77 ? 59.636 3.876 29.545 1.00 44.94 77 GLU A N 1
ATOM 1123 C CA . GLU A 1 77 ? 59.597 5.319 29.442 1.00 51.74 77 GLU A CA 1
ATOM 1124 C C . GLU A 1 77 ? 60.324 5.745 28.169 1.00 47.59 77 GLU A C 1
ATOM 1125 O O . GLU A 1 77 ? 60.312 6.916 27.813 1.00 38.36 77 GLU A O 1
ATOM 1137 N N . GLY A 1 78 ? 60.941 4.788 27.474 1.00 38.61 78 GLY A N 1
ATOM 1138 C CA . GLY A 1 78 ? 61.492 5.053 26.157 1.00 43.32 78 GLY A CA 1
ATOM 1139 C C . GLY A 1 78 ? 60.409 5.437 25.142 1.00 33.82 78 GLY A C 1
ATOM 1140 O O . GLY A 1 78 ? 60.663 6.191 24.192 1.00 31.68 78 GLY A O 1
ATOM 1144 N N . LYS A 1 79 ? 59.199 4.944 25.360 1.00 32.15 79 LYS A N 1
ATOM 1145 C CA . LYS A 1 79 ? 58.084 5.261 24.476 1.00 36.88 79 LYS A CA 1
ATOM 1146 C C . LYS A 1 79 ? 57.454 6.624 24.773 1.00 36.09 79 LYS A C 1
ATOM 1147 O O . LYS A 1 79 ? 56.689 7.138 23.969 1.00 32.19 79 LYS A O 1
ATOM 1166 N N . GLU A 1 80 ? 57.782 7.215 25.914 1.00 36.49 80 GLU A N 1
ATOM 1167 C CA . GLU A 1 80 ? 57.189 8.493 26.287 1.00 34.33 80 GLU A CA 1
ATOM 1168 C C . GLU A 1 80 ? 57.621 9.610 25.327 1.00 32.20 80 GLU A C 1
ATOM 1169 O O . GLU A 1 80 ? 58.743 9.637 24.855 1.00 30.10 80 GLU A O 1
ATOM 1181 N N . LEU A 1 81 ? 56.728 10.550 25.065 1.00 24.89 81 LEU A N 1
ATOM 1182 C CA . LEU A 1 81 ? 57.053 11.684 24.206 1.00 27.70 81 LEU A CA 1
ATOM 1183 C C . LEU A 1 81 ? 58.207 12.407 24.833 1.00 29.02 81 LEU A C 1
ATOM 1184 O O . LEU A 1 81 ? 58.346 12.395 26.059 1.00 27.73 81 LEU A O 1
ATOM 1200 N N . TYR A 1 82 ? 59.070 12.967 23.997 1.00 25.96 82 TYR A N 1
ATOM 1201 C CA . TYR A 1 82 ? 60.280 13.570 24.499 1.00 26.52 82 TYR A CA 1
ATOM 1202 C C . TYR A 1 82 ? 60.047 14.957 25.056 1.00 29.08 82 TYR A C 1
ATOM 1203 O O . TYR A 1 82 ? 59.350 15.790 24.458 1.00 24.87 82 TYR A O 1
ATOM 1221 N N . GLY A 1 83 ? 60.644 15.223 26.215 1.00 30.88 83 GLY A N 1
ATOM 1222 C CA . GLY A 1 83 ? 60.750 16.605 26.671 1.00 27.75 83 GLY A CA 1
ATOM 1223 C C . GLY A 1 83 ? 59.396 17.238 26.865 1.00 22.43 83 GLY A C 1
ATOM 1224 O O . GLY A 1 83 ? 58.450 16.598 27.337 1.00 30.13 83 GLY A O 1
ATOM 1228 N N . ARG A 1 84 ? 59.277 18.492 26.442 1.00 25.81 84 ARG A N 1
ATOM 1229 C CA . ARG A 1 84 ? 58.080 19.246 26.717 1.00 26.34 84 ARG A CA 1
ATOM 1230 C C . ARG A 1 84 ? 56.911 18.822 25.855 1.00 31.28 84 ARG A C 1
ATOM 1231 O O . ARG A 1 84 ? 55.799 19.302 26.038 1.00 26.06 84 ARG A O 1
ATOM 1252 N N . LEU A 1 85 ? 57.137 17.890 24.940 1.00 28.40 85 LEU A N 1
ATOM 1253 C CA . LEU A 1 85 ? 56.018 17.358 24.193 1.00 23.47 85 LEU A CA 1
ATOM 1254 C C . LEU A 1 85 ? 55.205 16.473 25.114 1.00 26.84 85 LEU A C 1
ATOM 1255 O O . LEU A 1 85 ? 53.986 16.414 24.978 1.00 26.33 85 LEU A O 1
ATOM 1271 N N . SER A 1 86 ? 55.819 15.846 26.124 1.00 26.33 86 SER A N 1
ATOM 1272 C CA . SER A 1 86 ? 55.001 14.971 26.958 1.00 22.64 86 SER A CA 1
ATOM 1273 C C . SER A 1 86 ? 53.930 15.737 27.789 1.00 28.20 86 SER A C 1
ATOM 1274 O O . SER A 1 86 ? 52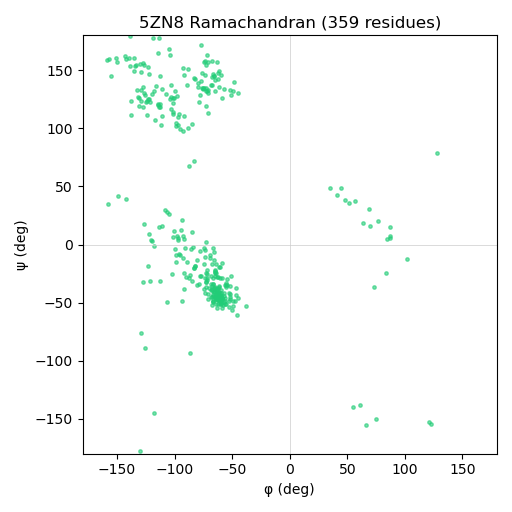.757 15.358 27.792 1.00 30.45 86 SER A O 1
ATOM 1282 N N . PRO A 1 87 ? 54.308 16.813 28.498 1.00 33.17 87 PRO A N 1
ATOM 1283 C CA . PRO A 1 87 ? 53.244 17.511 29.239 1.00 30.36 87 PRO A CA 1
ATOM 1284 C C . PRO A 1 87 ? 52.228 18.219 28.328 1.00 30.37 87 PRO A C 1
ATOM 1285 O O . PRO A 1 87 ? 51.068 18.351 28.718 1.00 27.15 87 PRO A O 1
ATOM 1296 N N . LEU A 1 88 ? 52.628 18.628 27.120 1.00 30.30 88 LEU A N 1
ATOM 1297 C CA . LEU A 1 88 ? 51.652 19.203 26.186 1.00 30.69 88 LEU A CA 1
ATOM 1298 C C . LEU A 1 88 ? 50.585 18.178 25.851 1.00 29.23 88 LEU A C 1
ATOM 1299 O O . LEU A 1 88 ? 49.384 18.462 25.887 1.00 29.24 88 LEU A O 1
ATOM 1315 N N . TYR A 1 89 ? 51.017 16.958 25.551 1.00 27.48 89 TYR A N 1
ATOM 1316 C CA . TYR A 1 89 ? 50.073 15.908 25.235 1.00 23.79 89 TYR A CA 1
ATOM 1317 C C . TYR A 1 89 ? 49.181 15.621 26.424 1.00 27.52 89 TYR A C 1
ATOM 1318 O O . TYR A 1 89 ? 47.963 15.588 26.283 1.00 30.99 89 TYR A O 1
ATOM 1336 N N . GLU A 1 90 ? 49.775 15.396 27.597 1.00 29.39 90 GLU A N 1
ATOM 1337 C CA . GLU A 1 90 ? 48.998 15.073 28.797 1.00 27.92 90 GLU A CA 1
ATOM 1338 C C . GLU A 1 90 ? 47.934 16.151 29.099 1.00 27.09 90 GLU A C 1
ATOM 1339 O O . GLU A 1 90 ? 46.830 15.856 29.548 1.00 33.58 90 GLU A O 1
ATOM 1351 N N . LYS A 1 91 ? 48.270 17.390 28.816 1.00 22.24 91 LYS A N 1
ATOM 1352 C CA . LYS A 1 91 ? 47.333 18.502 29.022 1.00 32.60 91 LYS A CA 1
ATOM 1353 C C . LYS A 1 91 ? 46.182 18.516 28.018 1.00 39.01 91 LYS A C 1
ATOM 1354 O O . LYS A 1 91 ? 45.092 18.998 28.338 1.00 29.29 91 LYS A O 1
ATOM 1373 N N . HIS A 1 92 ? 46.374 17.944 26.825 1.00 27.20 92 HIS A N 1
ATOM 1374 C CA . HIS A 1 92 ? 45.363 18.102 25.800 1.00 29.43 92 HIS A CA 1
ATOM 1375 C C . HIS A 1 92 ? 44.776 16.772 25.331 1.00 34.35 92 HIS A C 1
ATOM 1376 O O . HIS A 1 92 ? 43.917 16.735 24.451 1.00 33.14 92 HIS A O 1
ATOM 1389 N N . LYS A 1 93 ? 45.209 15.689 25.954 1.00 28.75 93 LYS A N 1
ATOM 1390 C CA . LYS A 1 93 ? 44.960 14.374 25.406 1.00 33.61 93 LYS A CA 1
ATOM 1391 C C . LYS A 1 93 ? 43.479 14.058 25.381 1.00 35.49 93 LYS A C 1
ATOM 1392 O O . LYS A 1 93 ? 43.041 13.234 24.576 1.00 34.92 93 LYS A O 1
ATOM 1411 N N . HIS A 1 94 ? 42.720 14.731 26.245 1.00 30.67 94 HIS A N 1
ATOM 1412 C CA . HIS A 1 94 ? 41.263 14.598 26.307 1.00 37.04 94 HIS A CA 1
ATOM 1413 C C . HIS A 1 94 ? 40.532 15.260 25.130 1.00 35.25 94 HIS A C 1
ATOM 1414 O O . HIS A 1 94 ? 39.383 14.936 24.846 1.00 36.51 94 HIS A O 1
ATOM 1427 N N . ALA A 1 95 ? 41.174 16.245 24.519 1.00 30.04 95 ALA A N 1
ATOM 1428 C CA . ALA A 1 95 ? 40.536 17.068 23.507 1.00 30.43 95 ALA A CA 1
ATOM 1429 C C . ALA A 1 95 ? 40.119 16.267 22.317 1.00 33.55 95 ALA A C 1
ATOM 1430 O O . ALA A 1 95 ? 40.792 15.286 21.903 1.00 30.40 95 ALA A O 1
ATOM 1437 N N . LYS A 1 96 ? 39.017 16.718 21.731 1.00 30.44 96 LYS A N 1
ATOM 1438 C CA . LYS A 1 96 ? 38.446 16.054 20.586 1.00 31.16 96 LYS A CA 1
ATOM 1439 C C . LYS A 1 96 ? 39.378 16.124 19.369 1.00 29.08 96 LYS A C 1
ATOM 1440 O O . LYS A 1 96 ? 39.327 15.271 18.500 1.00 31.50 96 LYS A O 1
ATOM 1459 N N . ASN A 1 97 ? 40.215 17.155 19.293 1.00 29.54 97 ASN A N 1
ATOM 1460 C CA . ASN A 1 97 ? 41.080 17.293 18.133 1.00 26.79 97 ASN A CA 1
ATOM 1461 C C . ASN A 1 97 ? 42.457 16.683 18.349 1.00 22.06 97 ASN A C 1
ATOM 1462 O O . ASN A 1 97 ? 43.343 16.902 17.547 1.00 28.30 97 ASN A O 1
ATOM 1473 N N . VAL A 1 98 ? 42.612 15.895 19.421 1.00 27.46 98 VAL A N 1
ATOM 1474 C CA . VAL A 1 98 ? 43.881 15.251 19.748 1.00 27.28 98 VAL A CA 1
ATOM 1475 C C . VAL A 1 98 ? 43.705 13.752 19.755 1.00 24.60 98 VAL A C 1
ATOM 1476 O O . VAL A 1 98 ? 42.797 13.215 20.379 1.00 29.87 98 VAL A O 1
ATOM 1489 N N . ASN A 1 99 ? 44.594 13.088 19.029 1.00 21.24 99 ASN A N 1
ATOM 1490 C CA . ASN A 1 99 ? 44.591 11.646 18.928 1.00 23.58 99 ASN A CA 1
ATOM 1491 C C . ASN A 1 99 ? 45.976 11.035 19.135 1.00 17.67 99 ASN A C 1
ATOM 1492 O O . ASN A 1 99 ? 46.952 11.467 18.542 1.00 23.98 99 ASN A O 1
ATOM 1503 N N . TYR A 1 100 ? 46.056 10.010 19.958 1.00 22.07 100 TYR A N 1
ATOM 1504 C CA . TYR A 1 100 ? 47.287 9.243 20.096 1.00 26.91 100 TYR A CA 1
ATOM 1505 C C . TYR A 1 100 ? 47.101 7.969 19.294 1.00 25.85 100 TYR A C 1
ATOM 1506 O O . TYR A 1 100 ? 46.156 7.229 19.529 1.00 20.99 100 TYR A O 1
ATOM 1524 N N . MET A 1 101 ? 47.973 7.727 18.322 1.00 21.38 101 MET A N 1
ATOM 1525 C CA . MET A 1 101 ? 47.837 6.566 17.439 1.00 23.77 101 MET A CA 1
ATOM 1526 C C . MET A 1 101 ? 49.114 5.730 17.379 1.00 21.42 101 MET A C 1
ATOM 1527 O O . MET A 1 101 ? 50.182 6.190 16.899 1.00 21.97 101 MET A O 1
ATOM 1541 N N . GLU A 1 102 ? 48.997 4.489 17.801 1.00 20.46 102 GLU A N 1
ATOM 1542 C CA . GLU A 1 102 ? 50.112 3.549 17.719 1.00 21.11 102 GLU A CA 1
ATOM 1543 C C . GLU A 1 102 ? 50.292 3.047 16.310 1.00 24.97 102 GLU A C 1
ATOM 1544 O O . GLU A 1 102 ? 49.310 2.825 15.600 1.00 24.87 102 GLU A O 1
ATOM 1556 N N . LYS A 1 103 ? 51.540 2.894 15.883 1.00 24.21 103 LYS A N 1
ATOM 1557 C CA . LYS A 1 103 ? 51.818 2.329 14.563 1.00 26.10 103 LYS A CA 1
ATOM 1558 C C . LYS A 1 103 ? 52.904 1.247 14.594 1.00 25.71 103 LYS A C 1
ATOM 1559 O O . LYS A 1 103 ? 53.746 1.235 15.466 1.00 28.27 103 LYS A O 1
ATOM 1578 N N . THR A 1 104 ? 52.872 0.336 13.627 1.00 25.27 104 THR A N 1
ATOM 1579 C CA . THR A 1 104 ? 53.782 -0.799 13.654 1.00 26.92 104 THR A CA 1
ATOM 1580 C C . THR A 1 104 ? 54.748 -0.871 12.478 1.00 27.33 104 THR A C 1
ATOM 1581 O O . THR A 1 104 ? 55.582 -1.773 12.420 1.00 29.13 104 THR A O 1
ATOM 1592 N N . ARG A 1 105 ? 54.659 0.070 11.551 1.00 22.18 105 ARG A N 1
ATOM 1593 C CA . ARG A 1 105 ? 55.645 0.189 10.481 1.00 21.77 105 ARG A CA 1
ATOM 1594 C C . ARG A 1 105 ? 56.121 1.630 10.398 1.00 25.31 105 ARG A C 1
ATOM 1595 O O . ARG A 1 105 ? 55.680 2.470 11.151 1.00 18.73 105 ARG A O 1
ATOM 1616 N N . TYR A 1 106 ? 56.994 1.947 9.451 1.00 22.92 106 TYR A N 1
ATOM 1617 C CA . TYR A 1 106 ? 57.540 3.295 9.464 1.00 21.32 106 TYR A CA 1
ATOM 1618 C C . TYR A 1 106 ? 56.460 4.313 9.167 1.00 23.32 106 TYR A C 1
ATOM 1619 O O . TYR A 1 106 ? 56.293 5.301 9.903 1.00 23.96 106 TYR A O 1
ATOM 1637 N N . SER A 1 107 ? 55.697 4.068 8.124 1.00 20.39 107 SER A N 1
ATOM 1638 C CA . SER A 1 107 ? 54.619 4.985 7.777 1.00 20.08 107 SER A CA 1
ATOM 1639 C C . SER A 1 107 ? 53.477 4.989 8.783 1.00 21.78 107 SER A C 1
ATOM 1640 O O . SER A 1 107 ? 53.014 3.931 9.200 1.00 21.42 107 SER A O 1
ATOM 1648 N N . ALA A 1 108 ? 52.983 6.193 9.096 1.00 19.42 108 ALA A N 1
ATOM 1649 C CA . ALA A 1 108 ? 51.875 6.390 10.013 1.00 19.19 108 ALA A CA 1
ATOM 1650 C C . ALA A 1 108 ? 50.555 5.893 9.447 1.00 23.28 108 ALA A C 1
ATOM 1651 O O . ALA A 1 108 ? 49.583 5.796 10.182 1.00 18.06 108 ALA A O 1
ATOM 1658 N N . PHE A 1 109 ? 50.528 5.578 8.148 1.00 19.32 109 PHE A N 1
ATOM 1659 C CA . PHE A 1 109 ? 49.317 5.054 7.505 1.00 22.67 109 PHE A CA 1
ATOM 1660 C C . PHE A 1 109 ? 49.219 3.541 7.554 1.00 21.33 109 PHE A C 1
ATOM 1661 O O . PHE A 1 109 ? 48.137 2.950 7.497 1.00 22.04 109 PHE A O 1
ATOM 1678 N N . ALA A 1 110 ? 50.372 2.905 7.602 1.00 22.64 110 ALA A N 1
ATOM 1679 C CA . ALA A 1 110 ? 50.446 1.470 7.374 1.00 23.16 110 ALA A CA 1
ATOM 1680 C C . ALA A 1 110 ? 49.845 0.676 8.511 1.00 21.29 110 ALA A C 1
ATOM 1681 O O . ALA A 1 110 ? 50.394 0.631 9.608 1.00 19.44 110 ALA A O 1
ATOM 1688 N N . GLY A 1 111 ? 48.745 0.001 8.220 1.00 22.72 111 GLY A N 1
ATOM 1689 C CA . GLY A 1 111 ? 48.043 -0.791 9.221 1.00 23.02 111 GLY A CA 1
ATOM 1690 C C . GLY A 1 111 ? 47.354 0.009 10.301 1.00 20.03 111 GLY A C 1
ATOM 1691 O O . GLY A 1 111 ? 46.974 -0.564 11.272 1.00 19.51 111 GLY A O 1
ATOM 1695 N N . THR A 1 112 ? 47.145 1.311 10.111 1.00 19.25 112 THR A N 1
ATOM 1696 C CA . THR A 1 112 ? 46.501 2.181 11.103 1.00 16.15 112 THR A CA 1
ATOM 1697 C C . THR A 1 112 ? 45.171 2.653 10.563 1.00 20.59 112 THR A C 1
ATOM 1698 O O . THR A 1 112 ? 44.857 2.394 9.427 1.00 21.25 112 THR A O 1
ATOM 1709 N N . ASP A 1 113 ? 44.425 3.413 11.353 1.00 18.80 113 ASP A N 1
ATOM 1710 C CA . ASP A 1 113 ? 43.183 4.001 10.876 1.00 24.45 113 ASP A CA 1
ATOM 1711 C C . ASP A 1 113 ? 43.384 5.491 10.613 1.00 21.37 113 ASP A C 1
ATOM 1712 O O . ASP A 1 113 ? 42.438 6.256 10.654 1.00 23.74 113 ASP A O 1
ATOM 1721 N N . LEU A 1 114 ? 44.613 5.897 10.315 1.00 22.89 114 LEU A N 1
ATOM 1722 C CA . LEU A 1 114 ? 44.896 7.316 10.075 1.00 20.93 114 LEU A CA 1
ATOM 1723 C C . LEU A 1 114 ? 44.082 7.878 8.905 1.00 20.76 114 LEU A C 1
ATOM 1724 O O . LEU A 1 114 ? 43.415 8.899 9.030 1.00 21.64 114 LEU A O 1
ATOM 1740 N N . GLU A 1 115 ? 44.110 7.189 7.776 1.00 20.40 115 GLU A N 1
ATOM 1741 C CA . GLU A 1 115 ? 43.393 7.638 6.631 1.00 23.38 115 GLU A CA 1
ATOM 1742 C C . GLU A 1 115 ? 41.898 7.742 6.908 1.00 25.15 115 GLU A C 1
ATOM 1743 O O . GLU A 1 115 ? 41.263 8.727 6.516 1.00 26.10 115 GLU A O 1
ATOM 1755 N N . LEU A 1 116 ? 41.335 6.733 7.567 1.00 22.60 116 LEU A N 1
ATOM 1756 C CA . LEU A 1 116 ? 39.934 6.784 7.939 1.00 22.26 116 LEU A CA 1
ATOM 1757 C C . LEU A 1 116 ? 39.617 8.059 8.670 1.00 22.43 116 LEU A C 1
ATOM 1758 O O . LEU A 1 116 ? 38.617 8.736 8.378 1.00 27.50 116 LEU A O 1
ATOM 1774 N N . LYS A 1 117 ? 40.495 8.398 9.600 1.00 24.77 117 LYS A N 1
ATOM 1775 C CA . LYS A 1 117 ? 40.246 9.518 10.496 1.00 28.61 117 LYS A CA 1
ATOM 1776 C C . LYS A 1 117 ? 40.399 10.829 9.735 1.00 22.08 117 LYS A C 1
ATOM 1777 O O . LYS A 1 117 ? 39.677 11.797 9.973 1.00 26.09 117 LYS A O 1
ATOM 1796 N N . LEU A 1 118 ? 41.357 10.857 8.813 1.00 23.66 118 LEU A N 1
ATOM 1797 C CA . LEU A 1 118 ? 41.561 12.051 8.017 1.00 22.22 118 LEU A CA 1
ATOM 1798 C C . LEU A 1 118 ? 40.359 12.294 7.100 1.00 26.40 118 LEU A C 1
ATOM 1799 O O . LEU A 1 118 ? 39.867 13.427 6.991 1.00 24.87 118 LEU A O 1
ATOM 1815 N N . ARG A 1 119 ? 39.847 11.224 6.492 1.00 24.89 119 ARG A N 1
ATOM 1816 C CA . ARG A 1 119 ? 38.692 11.351 5.621 1.00 29.20 119 ARG A CA 1
ATOM 1817 C C . ARG A 1 119 ? 37.470 11.847 6.350 1.00 29.44 119 ARG A C 1
ATOM 1818 O O . ARG A 1 119 ? 36.762 12.730 5.846 1.00 34.53 119 ARG A O 1
ATOM 1839 N N . GLU A 1 120 ? 37.193 11.243 7.499 1.00 26.15 120 GLU A N 1
ATOM 1840 C CA . GLU A 1 120 ? 36.081 11.666 8.337 1.00 27.21 120 GLU A CA 1
ATOM 1841 C C . GLU A 1 120 ? 36.065 13.148 8.644 1.00 32.24 120 GLU A C 1
ATOM 1842 O O . GLU A 1 120 ? 35.004 13.721 8.863 1.00 26.90 120 GLU A O 1
ATOM 1854 N N . ARG A 1 121 ? 37.250 13.727 8.802 1.00 28.53 121 ARG A N 1
ATOM 1855 C CA . ARG A 1 121 ? 37.396 15.096 9.253 1.00 29.98 121 ARG A CA 1
ATOM 1856 C C . ARG A 1 121 ? 37.595 16.003 8.044 1.00 28.04 121 ARG A C 1
ATOM 1857 O O . ARG A 1 121 ? 37.848 17.192 8.192 1.00 35.84 121 ARG A O 1
ATOM 1878 N N . GLN A 1 122 ? 37.444 15.417 6.861 1.00 30.98 122 GLN A N 1
ATOM 1879 C CA . GLN A 1 122 ? 37.723 16.056 5.581 1.00 33.15 122 GLN A CA 1
ATOM 1880 C C . GLN A 1 122 ? 39.024 16.828 5.549 1.00 33.45 122 GLN A C 1
ATOM 1881 O O . GLN A 1 122 ? 39.059 17.963 5.082 1.00 32.58 122 GLN A O 1
ATOM 1895 N N . ILE A 1 123 ? 40.101 16.201 6.005 1.00 30.35 123 ILE A N 1
ATOM 1896 C CA . ILE A 1 123 ? 41.409 16.824 5.916 1.00 29.40 123 ILE A CA 1
ATOM 1897 C C . ILE A 1 123 ? 41.910 16.758 4.519 1.00 26.30 123 ILE A C 1
ATOM 1898 O O . ILE A 1 123 ? 41.880 15.699 3.891 1.00 28.49 123 ILE A O 1
ATOM 1914 N N . THR A 1 124 ? 42.442 17.887 4.055 1.00 25.39 124 THR A N 1
ATOM 1915 C CA . THR A 1 124 ? 42.974 18.024 2.712 1.00 30.42 124 THR A CA 1
ATOM 1916 C C . THR A 1 124 ? 44.483 18.222 2.708 1.00 30.05 124 THR A C 1
ATOM 1917 O O . THR A 1 124 ? 45.165 17.825 1.749 1.00 32.22 124 THR A O 1
ATOM 1922 N N . GLU A 1 125 ? 44.982 18.861 3.771 1.00 23.16 125 GLU A N 1
ATOM 1923 C CA . GLU A 1 125 ? 46.394 19.224 3.894 1.00 24.78 125 GLU A CA 1
ATOM 1924 C C . GLU A 1 125 ? 47.045 18.617 5.173 1.00 26.34 125 GLU A C 1
ATOM 1925 O O . GLU A 1 125 ? 46.580 18.811 6.302 1.00 28.34 125 GLU A O 1
ATOM 1937 N N . LEU A 1 126 ? 48.131 17.885 4.955 1.00 26.55 126 LEU A N 1
ATOM 1938 C CA . LEU A 1 126 ? 48.796 17.123 5.977 1.00 27.57 126 LEU A CA 1
ATOM 1939 C C . LEU A 1 126 ? 50.142 17.700 6.264 1.00 23.93 126 LEU A C 1
ATOM 1940 O O . LEU A 1 126 ? 51.046 17.731 5.383 1.00 23.61 126 LEU A O 1
ATOM 1956 N N . HIS A 1 127 ? 50.275 18.121 7.506 1.00 21.73 127 HIS A N 1
ATOM 1957 C CA . HIS A 1 127 ? 51.514 18.687 8.018 1.00 21.18 127 HIS A CA 1
ATOM 1958 C C . HIS A 1 127 ? 52.306 17.631 8.771 1.00 25.19 127 HIS A C 1
ATOM 1959 O O . HIS A 1 127 ? 51.761 16.962 9.618 1.00 21.87 127 HIS A O 1
ATOM 1972 N N . LEU A 1 128 ? 53.577 17.458 8.428 1.00 21.10 128 LEU A N 1
ATOM 1973 C CA . LEU A 1 128 ? 54.367 16.429 9.056 1.00 20.17 128 LEU A CA 1
ATOM 1974 C C . LEU A 1 128 ? 55.529 17.023 9.862 1.00 21.55 128 LEU A C 1
ATOM 1975 O O . LEU A 1 128 ? 56.212 17.965 9.429 1.00 26.02 128 LEU A O 1
ATOM 1991 N N . ALA A 1 129 ? 55.693 16.443 11.044 1.00 20.06 129 ALA A N 1
ATOM 1992 C CA . ALA A 1 129 ? 56.841 16.704 11.888 1.00 23.74 129 ALA A CA 1
ATOM 1993 C C . ALA A 1 129 ? 57.288 15.428 12.607 1.00 23.03 129 ALA A C 1
ATOM 1994 O O . ALA A 1 129 ? 56.530 14.468 12.702 1.00 21.85 129 ALA A O 1
ATOM 2001 N N . GLY A 1 130 ? 58.520 15.425 13.124 1.00 21.18 130 GLY A N 1
ATOM 2002 C CA . GLY A 1 130 ? 58.988 14.328 13.928 1.00 21.89 130 GLY A CA 1
ATOM 2003 C C . GLY A 1 130 ? 60.248 13.664 13.398 1.00 18.36 130 GLY A C 1
ATOM 2004 O O . GLY A 1 130 ? 61.041 14.299 12.749 1.00 20.40 130 GLY A O 1
ATOM 2008 N N . LEU A 1 131 ? 60.429 12.387 13.739 1.00 20.25 131 LEU A N 1
ATOM 2009 C CA . LEU A 1 131 ? 61.673 11.638 13.501 1.00 22.24 131 LEU A CA 1
ATOM 2010 C C . LEU A 1 131 ? 61.381 10.311 12.808 1.00 22.42 131 LEU A C 1
ATOM 2011 O O . LEU A 1 131 ? 60.303 9.777 13.020 1.00 21.77 131 LEU A O 1
ATOM 2027 N N . CYS A 1 132 ? 62.264 9.767 11.965 1.00 20.69 132 CYS A N 1
ATOM 2028 C CA . CYS A 1 132 ? 63.355 10.432 11.280 1.00 22.62 132 CYS A CA 1
ATOM 2029 C C . CYS A 1 132 ? 62.920 10.917 9.925 1.00 23.03 132 CYS A C 1
ATOM 2030 O O . CYS A 1 132 ? 62.124 10.281 9.250 1.00 20.62 132 CYS A O 1
ATOM 2038 N N . THR A 1 133 ? 63.470 12.042 9.520 1.00 20.84 133 THR A N 1
ATOM 2039 C CA . THR A 1 133 ? 63.205 12.651 8.224 1.00 20.19 133 THR A CA 1
ATOM 2040 C C . THR A 1 133 ? 63.218 11.674 7.039 1.00 26.42 133 THR A C 1
ATOM 2041 O O . THR A 1 133 ? 62.291 11.665 6.193 1.00 23.98 133 THR A O 1
ATOM 2052 N N . ASP A 1 134 ? 64.233 10.832 7.010 1.00 23.11 134 ASP A N 1
ATOM 2053 C CA . ASP A 1 134 ? 64.433 9.897 5.898 1.00 22.38 134 ASP A CA 1
ATOM 2054 C C . ASP A 1 134 ? 63.951 8.476 6.220 1.00 27.87 134 ASP A C 1
ATOM 2055 O O . ASP A 1 134 ? 64.250 7.551 5.480 1.00 24.19 134 ASP A O 1
ATOM 2064 N N . ILE A 1 135 ? 63.217 8.282 7.318 1.00 23.16 135 ILE A N 1
ATOM 2065 C CA . ILE A 1 135 ? 62.637 6.965 7.574 1.00 25.46 135 ILE A CA 1
ATOM 2066 C C . ILE A 1 135 ? 61.119 7.110 7.780 1.00 22.79 135 ILE A C 1
ATOM 2067 O O . ILE A 1 135 ? 60.346 7.023 6.804 1.00 18.34 135 ILE A O 1
ATOM 2083 N N . CYS A 1 136 ? 60.672 7.344 9.014 1.00 22.00 136 CYS A N 1
ATOM 2084 C CA . CYS A 1 136 ? 59.227 7.373 9.282 1.00 22.36 136 CYS A CA 1
ATOM 2085 C C . CYS A 1 136 ? 58.543 8.540 8.625 1.00 16.26 136 CYS A C 1
ATOM 2086 O O . CYS A 1 136 ? 57.394 8.416 8.112 1.00 21.41 136 CYS A O 1
ATOM 2094 N N . VAL A 1 137 ? 59.199 9.707 8.624 1.00 21.06 137 VAL A N 1
ATOM 2095 C CA . VAL A 1 137 ? 58.613 10.872 7.956 1.00 17.89 137 VAL A CA 1
ATOM 2096 C C . VAL A 1 137 ? 58.504 10.625 6.445 1.00 20.81 137 VAL A C 1
ATOM 2097 O O . VAL A 1 137 ? 57.470 10.895 5.846 1.00 20.43 137 VAL A O 1
ATOM 2110 N N . LEU A 1 138 ? 59.573 10.092 5.862 1.00 19.96 138 LEU A N 1
ATOM 2111 C CA . LEU A 1 138 ? 59.621 9.736 4.462 1.00 20.53 138 LEU A CA 1
ATOM 2112 C C . LEU A 1 138 ? 58.517 8.716 4.102 1.00 19.74 138 LEU A C 1
ATOM 2113 O O . LEU A 1 138 ? 57.757 8.912 3.168 1.00 20.82 138 LEU A O 1
ATOM 2129 N N . HIS A 1 139 ? 58.425 7.616 4.844 1.00 20.97 139 HIS A N 1
ATOM 2130 C CA . HIS A 1 139 ? 57.434 6.615 4.472 1.00 20.06 139 HIS A CA 1
ATOM 2131 C C . HIS A 1 139 ? 56.019 7.175 4.593 1.00 20.35 139 HIS A C 1
ATOM 2132 O O . HIS A 1 139 ? 55.179 6.943 3.710 1.00 21.31 139 HIS A O 1
ATOM 2145 N N . THR A 1 140 ? 55.767 7.921 5.672 1.00 20.47 140 THR A N 1
ATOM 2146 C CA . THR A 1 140 ? 54.480 8.584 5.846 1.00 16.74 140 THR A CA 1
ATOM 2147 C C . THR A 1 140 ? 54.191 9.492 4.656 1.00 18.66 140 THR A C 1
ATOM 2148 O O . THR A 1 140 ? 53.072 9.514 4.151 1.00 21.56 140 THR A O 1
ATOM 2159 N N . ALA A 1 141 ? 55.189 10.261 4.220 1.00 20.43 141 ALA A N 1
ATOM 2160 C CA . ALA A 1 141 ? 55.016 11.165 3.071 1.00 17.69 141 ALA A CA 1
ATOM 2161 C C . ALA A 1 141 ? 54.774 10.425 1.743 1.00 20.14 141 ALA A C 1
ATOM 2162 O O . ALA A 1 141 ? 53.958 10.864 0.954 1.00 17.88 141 ALA A O 1
ATOM 2169 N N . VAL A 1 142 ? 55.477 9.332 1.495 1.00 18.44 142 VAL A N 1
ATOM 2170 C CA . VAL A 1 142 ? 55.180 8.525 0.289 1.00 23.51 142 VAL A CA 1
ATOM 2171 C C . VAL A 1 142 ? 53.690 8.103 0.258 1.00 20.76 142 VAL A C 1
ATOM 2172 O O . VAL A 1 142 ? 52.966 8.339 -0.725 1.00 23.22 142 VAL A O 1
ATOM 2185 N N . ASP A 1 143 ? 53.227 7.525 1.366 1.00 18.96 143 ASP A N 1
ATOM 2186 C CA . ASP A 1 143 ? 51.814 7.195 1.482 1.00 19.50 143 ASP A CA 1
ATOM 2187 C C . ASP A 1 143 ? 50.897 8.389 1.335 1.00 22.55 143 ASP A C 1
ATOM 2188 O O . ASP A 1 143 ? 49.885 8.290 0.677 1.00 20.83 143 ASP A O 1
ATOM 2197 N N . ALA A 1 144 ? 51.198 9.502 1.989 1.00 18.80 144 ALA A N 1
ATOM 2198 C CA . ALA A 1 144 ? 50.343 10.659 1.896 1.00 15.90 144 ALA A CA 1
ATOM 2199 C C . ALA A 1 144 ? 50.225 11.114 0.449 1.00 19.49 144 ALA A C 1
ATOM 2200 O O . ALA A 1 144 ? 49.165 11.518 -0.003 1.00 20.94 144 ALA A O 1
ATOM 2207 N N . TYR A 1 145 ? 51.339 11.038 -0.258 1.00 22.36 145 TYR A N 1
ATOM 2208 C CA . TYR A 1 145 ? 51.402 11.483 -1.641 1.00 21.32 145 TYR A CA 1
ATOM 2209 C C . TYR A 1 145 ? 50.531 10.565 -2.506 1.00 24.30 145 TYR A C 1
ATOM 2210 O O . TYR A 1 145 ? 49.708 11.023 -3.274 1.00 20.57 145 TYR A O 1
ATOM 2228 N N . ASN A 1 146 ? 50.706 9.261 -2.349 1.00 22.43 146 ASN A N 1
ATOM 2229 C CA . ASN A 1 146 ? 49.896 8.335 -3.130 1.00 23.82 146 ASN A CA 1
ATOM 2230 C C . ASN A 1 146 ? 48.406 8.392 -2.794 1.00 24.56 146 ASN A C 1
ATOM 2231 O O . ASN A 1 146 ? 47.597 8.048 -3.631 1.00 25.45 146 ASN A O 1
ATOM 2242 N N . LYS A 1 147 ? 48.052 8.842 -1.582 1.00 23.02 147 LYS A N 1
ATOM 2243 C CA . LYS A 1 147 ? 46.660 8.945 -1.166 1.00 23.53 147 LYS A CA 1
ATOM 2244 C C . LYS A 1 147 ? 46.089 10.313 -1.469 1.00 24.81 147 LYS A C 1
ATOM 2245 O O . LYS A 1 147 ? 44.954 10.613 -1.141 1.00 26.32 147 LYS A O 1
ATOM 2264 N N . GLY A 1 148 ? 46.870 11.147 -2.129 1.00 26.29 148 GLY A N 1
ATOM 2265 C CA . GLY A 1 148 ? 46.312 12.364 -2.694 1.00 23.75 148 GLY A CA 1
ATOM 2266 C C . GLY A 1 148 ? 46.271 13.566 -1.772 1.00 24.41 148 GLY A C 1
ATOM 2267 O O . GLY A 1 148 ? 45.568 14.530 -2.065 1.00 28.68 148 GLY A O 1
ATOM 2271 N N . PHE A 1 149 ? 47.001 13.536 -0.660 1.00 25.94 149 PHE A N 1
ATOM 2272 C CA . PHE A 1 149 ? 46.997 14.682 0.256 1.00 23.80 149 PHE A CA 1
ATOM 2273 C C . PHE A 1 149 ? 47.973 15.744 -0.211 1.00 24.12 149 PHE A C 1
ATOM 2274 O O . PHE A 1 149 ? 49.014 15.414 -0.723 1.00 24.00 149 PHE A O 1
ATOM 2291 N N . GLN A 1 150 ? 47.614 17.009 -0.032 1.00 24.23 150 GLN A N 1
ATOM 2292 C CA . GLN A 1 150 ? 48.588 18.097 0.028 1.00 24.69 150 GLN A CA 1
ATOM 2293 C C . GLN A 1 150 ? 49.445 17.959 1.291 1.00 25.27 150 GLN A C 1
ATOM 2294 O O . GLN A 1 150 ? 48.933 17.638 2.351 1.00 31.93 150 GLN A O 1
ATOM 2308 N N . ILE A 1 151 ? 50.746 18.178 1.152 1.00 22.55 151 ILE A N 1
ATOM 2309 C CA . ILE A 1 151 ? 51.701 17.854 2.180 1.00 23.02 151 ILE A CA 1
ATOM 2310 C C . ILE A 1 151 ? 52.564 19.089 2.510 1.00 24.69 151 ILE A C 1
ATOM 2311 O O . ILE A 1 151 ? 53.055 19.762 1.630 1.00 22.00 151 ILE A O 1
ATOM 2327 N N . VAL A 1 152 ? 52.686 19.392 3.789 1.00 25.12 152 VAL A N 1
ATOM 2328 C CA . VAL A 1 152 ? 53.596 20.426 4.288 1.00 23.42 152 VAL A CA 1
ATOM 2329 C C . VAL A 1 152 ? 54.555 19.757 5.273 1.00 23.00 152 VAL A C 1
ATOM 2330 O O . VAL A 1 152 ? 54.115 19.102 6.198 1.00 22.70 152 VAL A O 1
ATOM 2343 N N . ILE A 1 153 ? 55.850 19.872 5.006 1.00 16.89 153 ILE A N 1
ATOM 2344 C CA . ILE A 1 153 ? 56.912 19.334 5.843 1.00 21.59 153 ILE A CA 1
ATOM 2345 C C . ILE A 1 153 ? 57.503 20.477 6.680 1.00 20.82 153 ILE A C 1
ATOM 2346 O O . ILE A 1 153 ? 57.890 21.503 6.124 1.00 26.12 153 ILE A O 1
ATOM 2362 N N . HIS A 1 154 ? 57.561 20.332 7.992 1.00 24.99 154 HIS A N 1
ATOM 2363 C CA . HIS A 1 154 ? 58.146 21.404 8.797 1.00 26.63 154 HIS A CA 1
ATOM 2364 C C . HIS A 1 154 ? 59.626 21.128 9.018 1.00 21.25 154 HIS A C 1
ATOM 2365 O O . HIS A 1 154 ? 60.032 20.343 9.858 1.00 21.94 154 HIS A O 1
ATOM 2378 N N . GLN A 1 155 ? 60.430 21.771 8.196 1.00 23.41 155 GLN A N 1
ATOM 2379 C CA . GLN A 1 155 ? 61.860 21.497 8.126 1.00 25.48 155 GLN A CA 1
ATOM 2380 C C . GLN A 1 155 ? 62.580 21.603 9.467 1.00 28.64 155 GLN A C 1
ATOM 2381 O O . GLN A 1 155 ? 63.505 20.829 9.762 1.00 29.04 155 GLN A O 1
ATOM 2395 N N . ASN A 1 156 ? 62.132 22.534 10.302 1.00 27.20 156 ASN A N 1
ATOM 2396 C CA . ASN A 1 156 ? 62.789 22.789 11.592 1.00 29.88 156 ASN A CA 1
ATOM 2397 C C . ASN A 1 156 ? 62.168 21.998 12.705 1.00 30.22 156 ASN A C 1
ATOM 2398 O O . ASN A 1 156 ? 62.519 22.164 13.873 1.00 24.81 156 ASN A O 1
ATOM 2409 N N . ALA A 1 157 ? 61.250 21.110 12.322 1.00 24.85 157 ALA A N 1
ATOM 2410 C CA . ALA A 1 157 ? 60.572 20.227 13.257 1.00 25.23 157 ALA A CA 1
ATOM 2411 C C . ALA A 1 157 ? 60.705 18.762 12.813 1.00 22.84 157 ALA A C 1
ATOM 2412 O O . ALA A 1 157 ? 59.926 17.929 13.213 1.00 24.56 157 ALA A O 1
ATOM 2419 N N . VAL A 1 158 ? 61.662 18.491 11.937 1.00 22.95 158 VAL A N 1
ATOM 2420 C CA . VAL A 1 158 ? 62.058 17.146 11.607 1.00 25.13 158 VAL A CA 1
ATOM 2421 C C . VAL A 1 158 ? 63.572 17.027 11.710 1.00 23.78 158 VAL A C 1
ATOM 2422 O O . VAL A 1 158 ? 64.300 18.001 11.560 1.00 26.82 158 VAL A O 1
ATOM 2435 N N . ALA A 1 159 ? 64.043 15.809 11.941 1.00 22.44 159 ALA A N 1
ATOM 2436 C CA . ALA A 1 159 ? 65.459 15.568 12.127 1.00 24.03 159 ALA A CA 1
ATOM 2437 C C . ALA A 1 159 ? 65.738 14.104 11.848 1.00 29.86 159 ALA A C 1
ATOM 2438 O O . ALA A 1 159 ? 64.837 13.279 11.889 1.00 22.65 159 ALA A O 1
ATOM 2445 N N . SER A 1 160 ? 66.986 13.790 11.549 1.00 27.79 160 SER A N 1
ATOM 2446 C CA . SER A 1 160 ? 67.422 12.410 11.388 1.00 30.20 160 SER A CA 1
ATOM 2447 C C . SER A 1 160 ? 68.751 12.206 12.104 1.00 34.19 160 SER A C 1
ATOM 2448 O O . SER A 1 160 ? 69.457 13.161 12.339 1.00 34.20 160 SER A O 1
ATOM 2456 N N . PHE A 1 161 ? 69.100 10.963 12.405 1.00 34.32 161 PHE A N 1
ATOM 2457 C CA . PHE A 1 161 ? 70.450 10.625 12.846 1.00 44.64 161 PHE A CA 1
ATOM 2458 C C . PHE A 1 161 ? 71.430 10.674 11.674 1.00 50.67 161 PHE A C 1
ATOM 2459 O O . PHE A 1 161 ? 72.639 10.597 11.873 1.00 51.43 161 PHE A O 1
ATOM 2476 N N . ASN A 1 162 ? 70.913 10.785 10.454 1.00 48.01 162 ASN A N 1
ATOM 2477 C CA . ASN A 1 162 ? 71.772 10.860 9.272 1.00 48.19 162 ASN A CA 1
ATOM 2478 C C . ASN A 1 162 ? 71.599 12.195 8.554 1.00 42.76 162 ASN A C 1
ATOM 2479 O O . ASN A 1 162 ? 70.584 12.408 7.900 1.00 42.76 162 ASN A O 1
ATOM 2490 N N . PRO A 1 163 ? 72.593 13.093 8.656 1.00 45.82 163 PRO A N 1
ATOM 2491 C CA . PRO A 1 163 ? 72.475 14.429 8.047 1.00 43.49 163 PRO A CA 1
ATOM 2492 C C . PRO A 1 163 ? 72.332 14.436 6.526 1.00 39.64 163 PRO A C 1
ATOM 2493 O O . PRO A 1 163 ? 71.574 15.266 5.995 1.00 36.66 163 PRO A O 1
ATOM 2504 N N . GLU A 1 164 ? 73.035 13.534 5.842 1.00 39.02 164 GLU A N 1
ATOM 2505 C CA . GLU A 1 164 ? 72.889 13.401 4.397 1.00 45.27 164 GLU A CA 1
ATOM 2506 C C . GLU A 1 164 ? 71.484 12.897 4.056 1.00 35.96 164 GLU A C 1
ATOM 2507 O O . GLU A 1 164 ? 70.877 13.397 3.137 1.00 30.39 164 GLU A O 1
ATOM 2519 N N . GLY A 1 165 ? 70.963 11.939 4.830 1.00 39.32 165 GLY A N 1
ATOM 2520 C CA . GLY A 1 165 ? 69.605 11.443 4.643 1.00 33.69 165 GLY A CA 1
ATOM 2521 C C . GLY A 1 165 ? 68.583 12.548 4.808 1.00 30.83 165 GLY A C 1
ATOM 2522 O O . GLY A 1 165 ? 67.658 12.673 4.021 1.00 30.61 165 GLY A O 1
ATOM 2526 N N . HIS A 1 166 ? 68.793 13.375 5.832 1.00 34.24 166 HIS A N 1
ATOM 2527 C CA . HIS A 1 166 ? 67.919 14.499 6.153 1.00 28.48 166 HIS A CA 1
ATOM 2528 C C . HIS A 1 166 ? 67.842 15.456 4.976 1.00 27.18 166 HIS A C 1
ATOM 2529 O O . HIS A 1 166 ? 66.724 15.769 4.461 1.00 27.56 166 HIS A O 1
ATOM 2542 N N . GLU A 1 167 ? 69.011 15.921 4.513 1.00 27.85 167 GLU A N 1
ATOM 2543 C CA . GLU A 1 167 ? 69.029 16.824 3.332 1.00 33.06 167 GLU A CA 1
ATOM 2544 C C . GLU A 1 167 ? 68.410 16.179 2.067 1.00 26.68 167 GLU A C 1
ATOM 2545 O O . GLU A 1 167 ? 67.617 16.797 1.331 1.00 24.42 167 GLU A O 1
ATOM 2557 N N . TRP A 1 168 ? 68.815 14.947 1.805 1.00 24.74 168 TRP A N 1
ATOM 2558 C CA . TRP A 1 168 ? 68.266 14.206 0.676 1.00 26.97 168 TRP A CA 1
ATOM 2559 C C . TRP A 1 168 ? 66.732 14.208 0.769 1.00 27.52 168 TRP A C 1
ATOM 2560 O O . TRP A 1 168 ? 66.026 14.565 -0.198 1.00 30.29 168 TRP A O 1
ATOM 2581 N N . ALA A 1 169 ? 66.220 13.880 1.958 1.00 26.67 169 ALA A N 1
ATOM 2582 C CA . ALA A 1 169 ? 64.776 13.710 2.136 1.00 25.34 169 ALA A CA 1
ATOM 2583 C C . ALA A 1 169 ? 64.035 15.000 1.888 1.00 26.09 169 ALA A C 1
ATOM 2584 O O . ALA A 1 169 ? 62.985 15.002 1.248 1.00 22.20 169 ALA A O 1
ATOM 2591 N N . LEU A 1 170 ? 64.558 16.110 2.395 1.00 28.02 170 LEU A N 1
ATOM 2592 C CA . LEU A 1 170 ? 63.885 17.384 2.174 1.00 23.37 170 LEU A CA 1
ATOM 2593 C C . LEU A 1 170 ? 63.866 17.773 0.699 1.00 22.58 170 LEU A C 1
ATOM 2594 O O . LEU A 1 170 ? 62.843 18.301 0.179 1.00 25.83 170 LEU A O 1
ATOM 2610 N N . SER A 1 171 ? 64.956 17.520 -0.022 1.00 26.81 171 SER A N 1
ATOM 2611 C CA . SER A 1 171 ? 64.861 17.777 -1.457 1.00 28.81 171 SER A CA 1
ATOM 2612 C C . SER A 1 171 ? 63.838 16.818 -2.105 1.00 26.75 171 SER A C 1
ATOM 2613 O O . SER A 1 171 ? 63.084 17.221 -2.989 1.00 32.46 171 SER A O 1
ATOM 2621 N N . HIS A 1 172 ? 63.796 15.573 -1.652 1.00 29.24 172 HIS A N 1
ATOM 2622 C CA . HIS A 1 172 ? 62.844 14.612 -2.221 1.00 26.16 172 HIS A CA 1
ATOM 2623 C C . HIS A 1 172 ? 61.441 15.134 -2.023 1.00 23.69 172 HIS A C 1
ATOM 2624 O O . HIS A 1 172 ? 60.655 15.169 -2.955 1.00 22.58 172 HIS A O 1
ATOM 2637 N N . PHE A 1 173 ? 61.115 15.549 -0.803 1.00 25.58 173 PHE A N 1
ATOM 2638 C CA . PHE A 1 173 ? 59.775 16.024 -0.530 1.00 21.47 173 PHE A CA 1
ATOM 2639 C C . PHE A 1 173 ? 59.430 17.207 -1.431 1.00 26.05 173 PHE A C 1
ATOM 2640 O O . PHE A 1 173 ? 58.314 17.317 -1.943 1.00 25.09 173 PHE A O 1
ATOM 2657 N N . LYS A 1 174 ? 60.344 18.156 -1.551 1.00 29.35 174 LYS A N 1
ATOM 2658 C CA . LYS A 1 174 ? 60.026 19.342 -2.367 1.00 28.19 174 LYS A CA 1
ATOM 2659 C C . LYS A 1 174 ? 59.904 19.030 -3.857 1.00 24.13 174 LYS A C 1
ATOM 2660 O O . LYS A 1 174 ? 58.982 19.483 -4.529 1.00 27.77 174 LYS A O 1
ATOM 2679 N N . ASN A 1 175 ? 60.854 18.254 -4.359 1.00 27.94 175 ASN A N 1
ATOM 2680 C CA . ASN A 1 175 ? 61.046 18.084 -5.798 1.00 30.02 175 ASN A CA 1
ATOM 2681 C C . ASN A 1 175 ? 60.310 16.907 -6.442 1.00 34.18 175 ASN A C 1
ATOM 2682 O O . ASN A 1 175 ? 59.887 17.005 -7.583 1.00 32.04 175 ASN A O 1
ATOM 2693 N N . SER A 1 176 ? 60.235 15.776 -5.735 1.00 32.30 176 SER A N 1
ATOM 2694 C CA . SER A 1 176 ? 59.537 14.593 -6.253 1.00 30.16 176 SER A CA 1
ATOM 2695 C C . SER A 1 176 ? 58.097 14.561 -5.776 1.00 28.90 176 SER A C 1
ATOM 2696 O O . SER A 1 176 ? 57.189 14.376 -6.572 1.00 28.72 176 SER A O 1
ATOM 2704 N N . ILE A 1 177 ? 57.882 14.760 -4.475 1.00 23.01 177 ILE A N 1
ATOM 2705 C CA . ILE A 1 177 ? 56.527 14.685 -3.892 1.00 28.60 177 ILE A CA 1
ATOM 2706 C C . ILE A 1 177 ? 55.719 15.990 -4.054 1.00 27.55 177 ILE A C 1
ATOM 2707 O O . ILE A 1 177 ? 54.500 15.990 -3.966 1.00 30.05 177 ILE A O 1
ATOM 2723 N N . GLY A 1 178 ? 56.379 17.103 -4.320 1.00 27.11 178 GLY A N 1
ATOM 2724 C CA . GLY A 1 178 ? 55.661 18.343 -4.534 1.00 23.42 178 GLY A CA 1
ATOM 2725 C C . GLY A 1 178 ? 55.156 18.962 -3.249 1.00 27.39 178 GLY A C 1
ATOM 2726 O O . GLY A 1 178 ? 54.216 19.747 -3.244 1.00 24.69 178 GLY A O 1
ATOM 2730 N N . ALA A 1 179 ? 55.753 18.567 -2.132 1.00 26.65 179 ALA A N 1
ATOM 2731 C CA . ALA A 1 179 ? 55.379 19.137 -0.847 1.00 24.82 179 ALA A CA 1
ATOM 2732 C C . ALA A 1 179 ? 55.877 20.561 -0.699 1.00 23.33 179 ALA A C 1
ATOM 2733 O O . ALA A 1 179 ? 56.860 20.945 -1.304 1.00 24.48 179 ALA A O 1
ATOM 2740 N N . GLN A 1 180 ? 55.191 21.334 0.126 1.00 23.68 180 GLN A N 1
ATOM 2741 C CA . GLN A 1 180 ? 55.791 22.551 0.667 1.00 25.70 180 GLN A CA 1
ATOM 2742 C C . GLN A 1 180 ? 56.734 22.196 1.811 1.00 25.76 180 GLN A C 1
ATOM 2743 O O . GLN A 1 180 ? 56.308 21.590 2.801 1.00 25.57 180 GLN A O 1
ATOM 2757 N N . VAL A 1 181 ? 58.002 22.580 1.707 1.00 27.21 181 VAL A N 1
ATOM 2758 C CA . VAL A 1 181 ? 58.931 22.402 2.828 1.00 27.56 181 VAL A CA 1
ATOM 2759 C C . VAL A 1 181 ? 59.013 23.734 3.546 1.00 29.17 181 VAL A C 1
ATOM 2760 O O . VAL A 1 181 ? 59.646 24.666 3.069 1.00 32.03 181 VAL A O 1
ATOM 2773 N N . ALA A 1 182 ? 58.318 23.829 4.666 1.00 30.90 182 ALA A N 1
ATOM 2774 C CA . ALA A 1 182 ? 58.175 25.079 5.383 1.00 35.59 182 ALA A CA 1
ATOM 2775 C C . ALA A 1 182 ? 59.301 25.291 6.401 1.00 41.48 182 ALA A C 1
ATOM 2776 O O . ALA A 1 182 ? 59.692 24.376 7.146 1.00 34.77 182 ALA A O 1
ATOM 2783 N N . GLU A 1 183 ? 59.792 26.529 6.416 1.00 44.30 183 GLU A N 1
ATOM 2784 C CA . GLU A 1 183 ? 60.858 26.973 7.294 1.00 50.31 183 GLU A CA 1
ATOM 2785 C C . GLU A 1 183 ? 60.258 27.884 8.344 1.00 48.79 183 GLU A C 1
ATOM 2786 O O . GLU A 1 183 ? 59.182 27.585 8.867 1.00 51.87 183 GLU A O 1
ATOM 2798 N N . MET B 1 1 ? 62.251 -18.471 -3.413 1.00 72.21 1 MET B N 1
ATOM 2799 C CA . MET B 1 1 ? 60.765 -18.432 -3.346 1.00 75.02 1 MET B CA 1
ATOM 2800 C C . MET B 1 1 ? 60.199 -18.281 -4.757 1.00 66.96 1 MET B C 1
ATOM 2801 O O . MET B 1 1 ? 60.933 -18.423 -5.736 1.00 62.85 1 MET B O 1
ATOM 2817 N N . LYS B 1 2 ? 58.900 -18.020 -4.875 1.00 55.83 2 LYS B N 1
ATOM 2818 C CA . LYS B 1 2 ? 58.365 -17.560 -6.150 1.00 51.05 2 LYS B CA 1
ATOM 2819 C C . LYS B 1 2 ? 58.804 -16.112 -6.307 1.00 43.09 2 LYS B C 1
ATOM 2820 O O . LYS B 1 2 ? 58.731 -15.340 -5.348 1.00 38.58 2 LYS B O 1
ATOM 2839 N N . LYS B 1 3 ? 59.280 -15.776 -7.505 1.00 36.82 3 LYS B N 1
ATOM 2840 C CA . LYS B 1 3 ? 59.963 -14.520 -7.779 1.00 36.42 3 LYS B CA 1
ATOM 2841 C C . LYS B 1 3 ? 59.263 -13.739 -8.868 1.00 38.33 3 LYS B C 1
ATOM 2842 O O . LYS B 1 3 ? 58.722 -14.313 -9.820 1.00 39.28 3 LYS B O 1
ATOM 2861 N N . ALA B 1 4 ? 59.310 -12.418 -8.756 1.00 29.76 4 ALA B N 1
ATOM 2862 C CA . ALA B 1 4 ? 58.925 -11.562 -9.872 1.00 28.74 4 ALA B CA 1
ATOM 2863 C C . ALA B 1 4 ? 59.954 -10.454 -10.008 1.00 32.50 4 ALA B C 1
ATOM 2864 O O . ALA B 1 4 ? 60.565 -10.043 -9.011 1.00 31.95 4 ALA B O 1
ATOM 2871 N N . LEU B 1 5 ? 60.169 -9.990 -11.232 1.00 28.85 5 LEU B N 1
ATOM 2872 C CA . LEU B 1 5 ? 61.007 -8.810 -11.463 1.00 30.62 5 LEU B CA 1
ATOM 2873 C C . LEU B 1 5 ? 60.156 -7.643 -11.930 1.00 25.06 5 LEU B C 1
ATOM 2874 O O . LEU B 1 5 ? 59.343 -7.779 -12.835 1.00 26.19 5 LEU B O 1
ATOM 2890 N N . ILE B 1 6 ? 60.387 -6.483 -11.331 1.00 25.71 6 ILE B N 1
ATOM 2891 C CA . ILE B 1 6 ? 59.692 -5.267 -11.719 1.00 20.74 6 ILE B CA 1
ATOM 2892 C C . ILE B 1 6 ? 60.764 -4.355 -12.286 1.00 23.22 6 ILE B C 1
ATOM 2893 O O . ILE B 1 6 ? 61.766 -4.032 -11.616 1.00 24.00 6 ILE B O 1
ATOM 2909 N N . CYS B 1 7 ? 60.563 -4.005 -13.545 1.00 25.72 7 CYS B N 1
ATOM 2910 C CA . CYS B 1 7 ? 61.539 -3.298 -14.353 1.00 27.65 7 CYS B CA 1
ATOM 2911 C C . CYS B 1 7 ? 60.950 -1.943 -14.585 1.00 26.22 7 CYS B C 1
ATOM 2912 O O . CYS B 1 7 ? 60.057 -1.808 -15.392 1.00 25.63 7 CYS B O 1
ATOM 2920 N N . ILE B 1 8 ? 61.444 -0.947 -13.862 1.00 28.04 8 ILE B N 1
ATOM 2921 C CA . ILE B 1 8 ? 60.733 0.305 -13.701 1.00 24.27 8 ILE B CA 1
ATOM 2922 C C . ILE B 1 8 ? 61.272 1.467 -14.533 1.00 27.13 8 ILE B C 1
ATOM 2923 O O . ILE B 1 8 ? 62.458 1.813 -14.441 1.00 29.85 8 ILE B O 1
ATOM 2939 N N . ASP B 1 9 ? 60.376 2.060 -15.313 1.00 25.01 9 ASP B N 1
ATOM 2940 C CA . ASP B 1 9 ? 60.603 3.313 -16.021 1.00 36.12 9 ASP B CA 1
ATOM 2941 C C . ASP B 1 9 ? 61.941 3.404 -16.812 1.00 33.40 9 ASP B C 1
ATOM 2942 O O . ASP B 1 9 ? 62.550 4.465 -16.888 1.00 24.15 9 ASP B O 1
ATOM 2951 N N . TYR B 1 10 ? 62.373 2.322 -17.447 1.00 34.24 10 TYR B N 1
ATOM 2952 C CA . TYR B 1 10 ? 63.592 2.394 -18.238 1.00 33.19 10 TYR B CA 1
ATOM 2953 C C . TYR B 1 10 ? 63.250 2.841 -19.664 1.00 37.87 10 TYR B C 1
ATOM 2954 O O . TYR B 1 10 ? 63.362 2.082 -20.634 1.00 37.68 10 TYR B O 1
ATOM 2972 N N . THR B 1 11 ? 62.806 4.090 -19.764 1.00 31.43 11 THR B N 1
ATOM 2973 C CA . THR B 1 11 ? 62.363 4.698 -21.017 1.00 32.54 11 THR B CA 1
ATOM 2974 C C . THR B 1 11 ? 63.377 5.681 -21.596 1.00 38.29 11 THR B C 1
ATOM 2975 O O . THR B 1 11 ? 64.318 6.103 -20.912 1.00 36.29 11 THR B O 1
ATOM 2986 N N . ASN B 1 12 ? 63.143 6.080 -22.843 1.00 38.65 12 ASN B N 1
ATOM 2987 C CA . ASN B 1 12 ? 63.954 7.111 -23.477 1.00 45.16 12 ASN B CA 1
ATOM 2988 C C . ASN B 1 12 ? 63.963 8.388 -22.664 1.00 39.67 12 ASN B C 1
ATOM 2989 O O . ASN B 1 12 ? 65.001 8.986 -22.477 1.00 34.80 12 ASN B O 1
ATOM 3000 N N . ASP B 1 13 ? 62.792 8.814 -22.206 1.00 37.04 13 ASP B N 1
ATOM 3001 C CA . ASP B 1 13 ? 62.709 10.096 -21.551 1.00 37.52 13 ASP B CA 1
ATOM 3002 C C . ASP B 1 13 ? 63.508 10.128 -20.260 1.00 39.96 13 ASP B C 1
ATOM 3003 O O . ASP B 1 13 ? 63.982 11.180 -19.828 1.00 36.94 13 ASP B O 1
ATOM 3012 N N . PHE B 1 14 ? 63.719 8.965 -19.678 1.00 36.02 14 PHE B N 1
ATOM 3013 C CA . PHE B 1 14 ? 64.460 8.894 -18.450 1.00 42.04 14 PHE B CA 1
ATOM 3014 C C . PHE B 1 14 ? 65.926 8.498 -18.693 1.00 43.81 14 PHE B C 1
ATOM 3015 O O . PHE B 1 14 ? 66.754 8.696 -17.805 1.00 41.98 14 PHE B O 1
ATOM 3032 N N . ALA B 1 15 ? 66.267 7.979 -19.880 1.00 39.91 15 ALA B N 1
ATOM 3033 C CA . ALA B 1 15 ? 67.668 7.587 -20.150 1.00 43.18 15 ALA B CA 1
ATOM 3034 C C . ALA B 1 15 ? 68.324 8.279 -21.348 1.00 51.03 15 ALA B C 1
ATOM 3035 O O . ALA B 1 15 ? 69.549 8.482 -21.343 1.00 45.76 15 ALA B O 1
ATOM 3042 N N . ALA B 1 16 ? 67.535 8.625 -22.368 1.00 47.96 16 ALA B N 1
ATOM 3043 C CA . ALA B 1 16 ? 68.090 9.140 -23.633 1.00 57.74 16 ALA B CA 1
ATOM 3044 C C . ALA B 1 16 ? 68.780 10.509 -23.494 1.00 58.45 16 ALA B C 1
ATOM 3045 O O . ALA B 1 16 ? 68.359 11.360 -22.693 1.00 42.19 16 ALA B O 1
ATOM 3052 N N . GLU B 1 17 ? 69.829 10.702 -24.303 1.00 61.00 17 GLU B N 1
ATOM 3053 C CA . GLU B 1 17 ? 70.628 11.930 -24.311 1.00 62.25 17 GLU B CA 1
ATOM 3054 C C . GLU B 1 17 ? 69.740 13.175 -24.325 1.00 50.95 17 GLU B C 1
ATOM 3055 O O . GLU B 1 17 ? 70.020 14.136 -23.611 1.00 44.12 17 GLU B O 1
ATOM 3067 N N . ASN B 1 18 ? 68.682 13.159 -25.143 1.00 48.73 18 ASN B N 1
ATOM 3068 C CA . ASN B 1 18 ? 67.688 14.244 -25.138 1.00 53.10 18 ASN B CA 1
ATOM 3069 C C . ASN B 1 18 ? 66.372 13.751 -24.522 1.00 45.65 18 ASN B C 1
ATOM 3070 O O . ASN B 1 18 ? 65.287 14.225 -24.862 1.00 36.31 18 ASN B O 1
ATOM 3081 N N . GLY B 1 19 ? 66.469 12.796 -23.605 1.00 47.42 19 GLY B N 1
ATOM 3082 C CA . GLY B 1 19 ? 65.310 12.412 -22.817 1.00 48.32 19 GLY B CA 1
ATOM 3083 C C . GLY B 1 19 ? 64.669 13.644 -22.188 1.00 42.47 19 GLY B C 1
ATOM 3084 O O . GLY B 1 19 ? 65.363 14.497 -21.643 1.00 41.02 19 GLY B O 1
ATOM 3088 N N . ALA B 1 20 ? 63.349 13.744 -22.296 1.00 38.97 20 ALA B N 1
ATOM 3089 C CA . ALA B 1 20 ? 62.609 14.888 -21.792 1.00 39.80 20 ALA B CA 1
ATOM 3090 C C . ALA B 1 20 ? 62.811 15.096 -20.279 1.00 43.38 20 ALA B C 1
ATOM 3091 O O . ALA B 1 20 ? 62.525 16.177 -19.753 1.00 42.29 20 ALA B O 1
ATOM 3098 N N . LEU B 1 21 ? 63.318 14.080 -19.584 1.00 39.47 21 LEU B N 1
ATOM 3099 C CA . LEU B 1 21 ? 63.555 14.199 -18.150 1.00 44.13 21 LEU B CA 1
ATOM 3100 C C . LEU B 1 21 ? 64.720 13.331 -17.803 1.00 44.06 21 LEU B C 1
ATOM 3101 O O . LEU B 1 21 ? 64.724 12.641 -16.798 1.00 41.26 21 LEU B O 1
ATOM 3117 N N . THR B 1 22 ? 65.726 13.375 -18.659 1.00 42.47 22 THR B N 1
ATOM 3118 C CA . THR B 1 22 ? 66.746 12.349 -18.646 1.00 42.33 22 THR B CA 1
ATOM 3119 C C . THR B 1 22 ? 67.605 12.372 -17.404 1.00 48.69 22 THR B C 1
ATOM 3120 O O . THR B 1 22 ? 67.897 13.432 -16.845 1.00 54.03 22 THR B O 1
ATOM 3131 N N . CYS B 1 23 ? 67.983 11.178 -16.970 1.00 42.48 23 CYS B N 1
ATOM 3132 C CA . CYS B 1 23 ? 68.922 11.011 -15.879 1.00 53.16 23 CYS B CA 1
ATOM 3133 C C . CYS B 1 23 ? 70.356 10.967 -16.369 1.00 56.52 23 CYS B C 1
ATOM 3134 O O . CYS B 1 23 ? 71.302 11.068 -15.572 1.00 54.22 23 CYS B O 1
ATOM 3142 N N . GLY B 1 24 ? 70.516 10.774 -17.674 1.00 50.87 24 GLY B N 1
ATOM 3143 C CA . GLY B 1 24 ? 71.820 10.853 -18.292 1.00 46.37 24 GLY B CA 1
ATOM 3144 C C . GLY B 1 24 ? 72.690 9.659 -18.025 1.00 45.87 24 GLY B C 1
ATOM 3145 O O . GLY B 1 24 ? 72.200 8.555 -17.828 1.00 49.25 24 GLY B O 1
ATOM 3149 N N . GLU B 1 25 ? 73.993 9.885 -17.997 1.00 46.36 25 GLU B N 1
ATOM 3150 C CA . GLU B 1 25 ? 74.949 8.792 -18.143 1.00 54.01 25 GLU B CA 1
ATOM 3151 C C . GLU B 1 25 ? 74.708 7.638 -17.183 1.00 47.85 25 GLU B C 1
ATOM 3152 O O . GLU B 1 25 ? 74.834 6.491 -17.582 1.00 44.15 25 GLU B O 1
ATOM 3164 N N . PRO B 1 26 ? 74.388 7.931 -15.910 1.00 50.06 26 PRO B N 1
ATOM 3165 C CA . PRO B 1 26 ? 74.150 6.826 -14.968 1.00 48.60 26 PRO B CA 1
ATOM 3166 C C . PRO B 1 26 ? 73.054 5.871 -15.461 1.00 39.45 26 PRO B C 1
ATOM 3167 O O . PRO B 1 26 ? 73.167 4.660 -15.276 1.00 35.86 26 PRO B O 1
ATOM 3178 N N . ALA B 1 27 ? 72.046 6.422 -16.128 1.00 40.62 27 ALA B N 1
ATOM 3179 C CA . ALA B 1 27 ? 70.931 5.632 -16.628 1.00 38.92 27 ALA B CA 1
ATOM 3180 C C . ALA B 1 27 ? 71.319 4.742 -17.812 1.00 42.31 27 ALA B C 1
ATOM 3181 O O . ALA B 1 27 ? 70.903 3.600 -17.873 1.00 33.33 27 ALA B O 1
ATOM 3188 N N . ARG B 1 28 ? 72.099 5.264 -18.760 1.00 43.24 28 ARG B N 1
ATOM 3189 C CA . ARG B 1 28 ? 72.499 4.479 -19.930 1.00 42.02 28 ARG B CA 1
ATOM 3190 C C . ARG B 1 28 ? 73.521 3.425 -19.537 1.00 41.27 28 ARG B C 1
ATOM 3191 O O . ARG B 1 28 ? 73.548 2.316 -20.080 1.00 47.18 28 ARG B O 1
ATOM 3212 N N . GLN B 1 29 ? 74.336 3.768 -18.553 1.00 41.81 29 GLN B N 1
ATOM 3213 C CA . GLN B 1 29 ? 75.413 2.902 -18.102 1.00 43.14 29 GLN B CA 1
ATOM 3214 C C . GLN B 1 29 ? 74.932 1.547 -17.567 1.00 46.77 29 GLN B C 1
ATOM 3215 O O . GLN B 1 29 ? 75.726 0.610 -17.489 1.00 46.31 29 GLN B O 1
ATOM 3229 N N . ILE B 1 30 ? 73.653 1.443 -17.192 1.00 44.93 30 ILE B N 1
ATOM 3230 C CA . ILE B 1 30 ? 73.122 0.188 -16.649 1.00 44.84 30 ILE B CA 1
ATOM 3231 C C . ILE B 1 30 ? 72.456 -0.637 -17.740 1.00 40.26 30 ILE B C 1
ATOM 3232 O O . ILE B 1 30 ? 72.116 -1.808 -17.494 1.00 40.83 30 ILE B O 1
ATOM 3248 N N . GLU B 1 31 ? 72.281 -0.040 -18.926 1.00 40.81 31 GLU B N 1
ATOM 3249 C CA . GLU B 1 31 ? 71.620 -0.728 -20.046 1.00 42.95 31 GLU B CA 1
ATOM 3250 C C . GLU B 1 31 ? 71.968 -2.206 -20.144 1.00 42.86 31 GLU B C 1
ATOM 3251 O O . GLU B 1 31 ? 71.093 -3.073 -20.205 1.00 42.16 31 GLU B O 1
ATOM 3263 N N . ASP B 1 32 ? 73.248 -2.513 -20.164 1.00 46.53 32 ASP B N 1
ATOM 3264 C CA . ASP B 1 32 ? 73.632 -3.885 -20.423 1.00 46.67 32 ASP B CA 1
ATOM 3265 C C . ASP B 1 32 ? 73.192 -4.811 -19.278 1.00 46.88 32 ASP B C 1
ATOM 3266 O O . ASP B 1 32 ? 72.808 -5.948 -19.529 1.00 42.20 32 ASP B O 1
ATOM 3275 N N . THR B 1 33 ? 73.197 -4.350 -18.029 1.00 42.99 33 THR B N 1
ATOM 3276 C CA . THR B 1 33 ? 72.962 -5.318 -16.958 1.00 47.26 33 THR B CA 1
ATOM 3277 C C . THR B 1 33 ? 71.478 -5.497 -16.776 1.00 39.13 33 THR B C 1
ATOM 3278 O O . THR B 1 33 ? 71.032 -6.576 -16.421 1.00 38.94 33 THR B O 1
ATOM 3289 N N . ILE B 1 34 ? 70.710 -4.447 -17.031 1.00 35.75 34 ILE B N 1
ATOM 3290 C CA . ILE B 1 34 ? 69.271 -4.535 -16.821 1.00 44.49 34 ILE B CA 1
ATOM 3291 C C . ILE B 1 34 ? 68.648 -5.364 -17.947 1.00 44.02 34 ILE B C 1
ATOM 3292 O O . ILE B 1 34 ? 67.722 -6.150 -17.711 1.00 36.50 34 ILE B O 1
ATOM 3308 N N . VAL B 1 35 ? 69.161 -5.196 -19.163 1.00 40.21 35 VAL B N 1
ATOM 3309 C CA . VAL B 1 35 ? 68.724 -6.051 -20.268 1.00 44.90 35 VAL B CA 1
ATOM 3310 C C . VAL B 1 35 ? 69.024 -7.525 -19.970 1.00 37.86 35 VAL B C 1
ATOM 3311 O O . VAL B 1 35 ? 68.148 -8.363 -20.108 1.00 37.83 35 VAL B O 1
ATOM 3324 N N . SER B 1 36 ? 70.234 -7.844 -19.526 1.00 38.91 36 SER B N 1
ATOM 3325 C CA . SER B 1 36 ? 70.543 -9.226 -19.181 1.00 43.85 36 SER B CA 1
ATOM 3326 C C . SER B 1 36 ? 69.640 -9.720 -18.056 1.00 47.78 36 SER B C 1
ATOM 3327 O O . SER B 1 36 ? 69.137 -10.854 -18.090 1.00 40.94 36 SER B O 1
ATOM 3335 N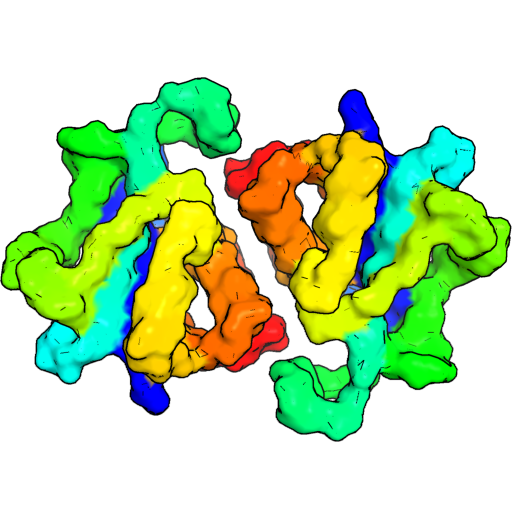 N . LEU B 1 37 ? 69.474 -8.878 -17.039 1.00 43.57 37 LEU B N 1
ATOM 3336 C CA . LEU B 1 37 ? 68.687 -9.251 -15.878 1.00 41.63 37 LEU B CA 1
ATOM 3337 C C . LEU B 1 37 ? 67.276 -9.657 -16.293 1.00 34.12 37 LEU B C 1
ATOM 3338 O O . LEU B 1 37 ? 66.779 -10.719 -15.923 1.00 38.52 37 LEU B O 1
ATOM 3354 N N . THR B 1 38 ? 66.653 -8.786 -17.064 1.00 31.45 38 THR B N 1
ATOM 3355 C CA . THR B 1 38 ? 65.289 -8.952 -17.523 1.00 32.49 38 THR B CA 1
ATOM 3356 C C . THR B 1 38 ? 65.150 -10.166 -18.434 1.00 42.00 38 THR B C 1
ATOM 3357 O O . THR B 1 38 ? 64.275 -11.022 -18.240 1.00 35.46 38 THR B O 1
ATOM 3368 N N . GLN B 1 39 ? 66.013 -10.227 -19.440 1.00 40.29 39 GLN B N 1
ATOM 3369 C CA . GLN B 1 39 ? 66.068 -11.390 -20.313 1.00 41.35 39 GLN B CA 1
ATOM 3370 C C . GLN B 1 39 ? 66.124 -12.670 -19.486 1.00 42.01 39 GLN B C 1
ATOM 3371 O O . GLN B 1 39 ? 65.361 -13.591 -19.717 1.00 41.29 39 GLN B O 1
ATOM 3385 N N . ALA B 1 40 ? 67.016 -12.707 -18.502 1.00 43.45 40 ALA B N 1
ATOM 3386 C CA . ALA B 1 40 ? 67.194 -13.898 -17.692 1.00 43.37 40 ALA B CA 1
ATOM 3387 C C . ALA B 1 40 ? 65.899 -14.259 -16.973 1.00 47.92 40 ALA B C 1
ATOM 3388 O O . ALA B 1 40 ? 65.486 -15.416 -16.951 1.00 44.92 40 ALA B O 1
ATOM 3395 N N . PHE B 1 41 ? 65.235 -13.271 -16.397 1.00 43.95 41 PHE B N 1
ATOM 3396 C CA . PHE B 1 41 ? 63.982 -13.556 -15.717 1.00 49.29 41 PHE B CA 1
ATOM 3397 C C . PHE B 1 41 ? 62.981 -14.122 -16.715 1.00 42.38 41 PHE B C 1
ATOM 3398 O O . PHE B 1 41 ? 62.344 -15.129 -16.449 1.00 46.51 41 PHE B O 1
ATOM 3415 N N . ILE B 1 42 ? 62.854 -13.482 -17.862 1.00 32.90 42 ILE B N 1
ATOM 3416 C CA . ILE B 1 42 ? 61.872 -13.905 -18.859 1.00 45.78 42 ILE B CA 1
ATOM 3417 C C . ILE B 1 42 ? 62.140 -15.345 -19.302 1.00 47.23 42 ILE B C 1
ATOM 3418 O O . ILE B 1 42 ? 61.231 -16.174 -19.328 1.00 44.59 42 ILE B O 1
ATOM 3434 N N . GLU B 1 43 ? 63.394 -15.639 -19.613 1.00 46.44 43 GLU B N 1
ATOM 3435 C CA . GLU B 1 43 ? 63.769 -16.959 -20.123 1.00 55.15 43 GLU B CA 1
ATOM 3436 C C . GLU B 1 43 ? 63.609 -18.070 -19.072 1.00 55.90 43 GLU B C 1
ATOM 3437 O O . GLU B 1 43 ? 63.219 -19.189 -19.405 1.00 46.68 43 GLU B O 1
ATOM 3449 N N . ASN B 1 44 ? 63.880 -17.761 -17.808 1.00 45.78 44 ASN B N 1
ATOM 3450 C CA . ASN B 1 44 ? 63.674 -18.731 -16.739 1.00 50.67 44 ASN B CA 1
ATOM 3451 C C . ASN B 1 44 ? 62.181 -18.941 -16.426 1.00 48.52 44 ASN B C 1
ATOM 3452 O O . ASN B 1 44 ? 61.836 -19.796 -15.621 1.00 51.73 44 ASN B O 1
ATOM 3463 N N . GLY B 1 45 ? 61.298 -18.173 -17.066 1.00 44.56 45 GLY B N 1
ATOM 3464 C CA . GLY B 1 45 ? 59.857 -18.312 -16.841 1.00 44.72 45 GLY B CA 1
ATOM 3465 C C . GLY B 1 45 ? 59.274 -17.506 -15.668 1.00 44.50 45 GLY B C 1
ATOM 3466 O O . GLY B 1 45 ? 58.086 -17.611 -15.343 1.00 34.44 45 GLY B O 1
ATOM 3470 N N . ASP B 1 46 ? 60.098 -16.683 -15.038 1.00 43.01 46 ASP B N 1
ATOM 3471 C CA . ASP B 1 46 ? 59.645 -15.880 -13.903 1.00 46.26 46 ASP B CA 1
ATOM 3472 C C . ASP B 1 46 ? 58.756 -14.740 -14.370 1.00 38.99 46 ASP B C 1
ATOM 3473 O O . ASP B 1 46 ? 58.783 -14.365 -15.551 1.00 37.00 46 ASP B O 1
ATOM 3482 N N . TYR B 1 47 ? 57.921 -14.216 -13.467 1.00 31.10 47 TYR B N 1
ATOM 3483 C CA . TYR B 1 47 ? 57.015 -13.134 -13.837 1.00 34.01 47 TYR B CA 1
ATOM 3484 C C . TYR B 1 47 ? 57.817 -11.845 -14.007 1.00 34.48 47 TYR B C 1
ATOM 3485 O O . TYR B 1 47 ? 58.643 -11.522 -13.158 1.00 35.85 47 TYR B O 1
ATOM 3503 N N . VAL B 1 48 ? 57.582 -11.131 -15.102 1.00 33.45 48 VAL B N 1
ATOM 3504 C CA . VAL B 1 48 ? 58.309 -9.900 -15.394 1.00 32.41 48 VAL B CA 1
ATOM 3505 C C . VAL B 1 48 ? 57.300 -8.813 -15.711 1.00 30.63 48 VAL B C 1
ATOM 3506 O O . VAL B 1 48 ? 56.468 -8.969 -16.600 1.00 26.48 48 VAL B O 1
ATOM 3519 N N . VAL B 1 49 ? 57.356 -7.710 -14.959 1.00 28.42 49 VAL B N 1
ATOM 3520 C CA . VAL B 1 49 ? 56.444 -6.600 -15.186 1.00 25.44 49 VAL B CA 1
ATOM 3521 C C . VAL B 1 49 ? 57.277 -5.414 -15.657 1.00 31.97 49 VAL B C 1
ATOM 3522 O O . VAL B 1 49 ? 58.188 -4.979 -14.946 1.00 29.62 49 VAL B O 1
ATOM 3535 N N . PHE B 1 50 ? 56.967 -4.912 -16.853 1.00 28.97 50 PHE B N 1
ATOM 3536 C CA . PHE B 1 50 ? 57.532 -3.662 -17.332 1.00 33.87 50 PHE B CA 1
ATOM 3537 C C . PHE B 1 50 ? 56.616 -2.571 -16.852 1.00 24.70 50 PHE B C 1
ATOM 3538 O O . PHE B 1 50 ? 55.546 -2.351 -17.407 1.00 27.02 50 PHE B O 1
ATOM 3555 N N . ALA B 1 51 ? 57.027 -1.927 -15.769 1.00 29.01 51 ALA B N 1
ATOM 3556 C CA . ALA B 1 51 ? 56.190 -0.912 -15.117 1.00 28.59 51 ALA B CA 1
ATOM 3557 C C . ALA B 1 51 ? 56.587 0.468 -15.593 1.00 25.97 51 ALA B C 1
ATOM 3558 O O . ALA B 1 51 ? 57.684 0.944 -15.287 1.00 26.56 51 ALA B O 1
ATOM 3565 N N . VAL B 1 52 ? 55.697 1.111 -16.322 1.00 26.87 52 VAL B N 1
ATOM 3566 C CA . VAL B 1 52 ? 56.099 2.262 -17.128 1.00 27.87 52 VAL B CA 1
ATOM 3567 C C . VAL B 1 52 ? 55.213 3.445 -16.928 1.00 28.03 52 VAL B C 1
ATOM 3568 O O . VAL B 1 52 ? 54.029 3.392 -17.152 1.00 21.97 52 VAL B O 1
ATOM 3581 N N . ASP B 1 53 ? 55.828 4.523 -16.455 1.00 29.60 53 ASP B N 1
ATOM 3582 C CA . ASP B 1 53 ? 55.176 5.808 -16.332 1.00 30.04 53 ASP B CA 1
ATOM 3583 C C . ASP B 1 53 ? 54.381 6.137 -17.587 1.00 29.41 53 ASP B C 1
ATOM 3584 O O . ASP B 1 53 ? 54.878 6.014 -18.704 1.00 31.68 53 ASP B O 1
ATOM 3593 N N . SER B 1 54 ? 53.129 6.535 -17.420 1.00 29.85 54 SER B N 1
ATOM 3594 C CA . SER B 1 54 ? 52.267 6.782 -18.580 1.00 33.68 54 SER B CA 1
ATOM 3595 C C . SER B 1 54 ? 51.456 8.044 -18.349 1.00 38.16 54 SER B C 1
ATOM 3596 O O . SER B 1 54 ? 50.740 8.167 -17.341 1.00 36.04 54 SER B O 1
ATOM 3604 N N . HIS B 1 55 ? 51.605 8.982 -19.285 1.00 37.05 55 HIS B N 1
ATOM 3605 C CA . HIS B 1 55 ? 51.030 10.323 -19.203 1.00 39.54 55 HIS B CA 1
ATOM 3606 C C . HIS B 1 55 ? 50.243 10.635 -20.460 1.00 41.79 55 HIS B C 1
ATOM 3607 O O . HIS B 1 55 ? 50.703 10.365 -21.560 1.00 37.03 55 HIS B O 1
ATOM 3620 N N . ASP B 1 56 ? 49.065 11.205 -20.286 1.00 46.20 56 ASP B N 1
ATOM 3621 C CA . ASP B 1 56 ? 48.314 11.788 -21.382 1.00 56.99 56 ASP B CA 1
ATOM 3622 C C . ASP B 1 56 ? 48.775 13.226 -21.559 1.00 53.05 56 ASP B C 1
ATOM 3623 O O . ASP B 1 56 ? 49.144 13.903 -20.595 1.00 49.86 56 ASP B O 1
ATOM 3632 N N . ASP B 1 59 ? 46.509 16.902 -19.381 1.00 67.64 59 ASP B N 1
ATOM 3633 C CA . ASP B 1 59 ? 45.980 16.361 -18.127 1.00 64.15 59 ASP B CA 1
ATOM 3634 C C . ASP B 1 59 ? 46.377 17.197 -16.924 1.00 56.97 59 ASP B C 1
ATOM 3635 O O . ASP B 1 59 ? 47.265 16.821 -16.165 1.00 56.71 59 ASP B O 1
ATOM 3644 N N . ASP B 1 60 ? 45.694 18.313 -16.719 1.00 66.59 60 ASP B N 1
ATOM 3645 C CA . ASP B 1 60 ? 46.080 19.227 -15.655 1.00 64.62 60 ASP B CA 1
ATOM 3646 C C . ASP B 1 60 ? 45.737 18.681 -14.278 1.00 50.78 60 ASP B C 1
ATOM 3647 O O . ASP B 1 60 ? 45.976 19.353 -13.277 1.00 55.58 60 ASP B O 1
ATOM 3656 N N . PHE B 1 61 ? 45.185 17.472 -14.214 1.00 46.61 61 PHE B N 1
ATOM 3657 C CA . PHE B 1 61 ? 44.861 16.890 -12.920 1.00 45.14 61 PHE B CA 1
ATOM 3658 C C . PHE B 1 61 ? 45.954 16.035 -12.367 1.00 36.00 61 PHE B C 1
ATOM 3659 O O . PHE B 1 61 ? 45.911 15.693 -11.202 1.00 42.83 61 PHE B O 1
ATOM 3676 N N . HIS B 1 62 ? 46.956 15.712 -13.160 1.00 39.27 62 HIS B N 1
ATOM 3677 C CA . HIS B 1 62 ? 48.026 14.856 -12.667 1.00 35.35 62 HIS B CA 1
ATOM 3678 C C . HIS B 1 62 ? 48.990 15.659 -11.781 1.00 37.94 62 HIS B C 1
ATOM 3679 O O . HIS B 1 62 ? 49.453 16.722 -12.183 1.00 31.83 62 HIS B O 1
ATOM 3692 N N . PRO B 1 63 ? 49.275 15.167 -10.560 1.00 34.23 63 PRO B N 1
ATOM 3693 C CA . PRO B 1 63 ? 50.145 15.956 -9.666 1.00 37.42 63 PRO B CA 1
ATOM 3694 C C . PRO B 1 63 ? 51.494 16.332 -10.280 1.00 36.01 63 PRO B C 1
ATOM 3695 O O . PRO B 1 63 ? 52.045 17.367 -9.936 1.00 41.41 63 PRO B O 1
ATOM 3706 N N . GLU B 1 64 ? 52.027 15.514 -11.178 1.00 33.71 64 GLU B N 1
ATOM 3707 C CA . GLU B 1 64 ? 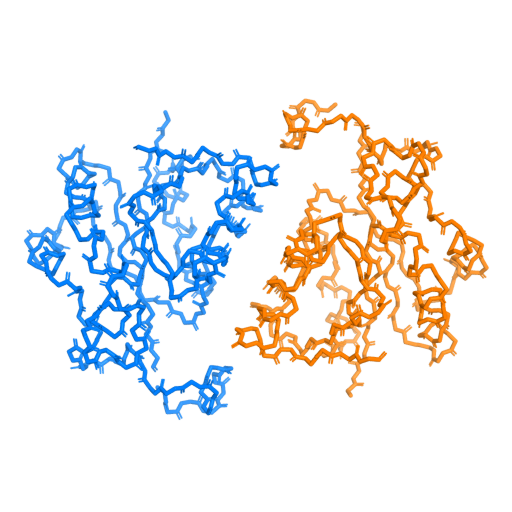53.360 15.759 -11.721 1.00 30.55 64 GLU B CA 1
ATOM 3708 C C . GLU B 1 64 ? 53.378 16.918 -12.736 1.00 36.70 64 GLU B C 1
ATOM 3709 O O . GLU B 1 64 ? 54.450 17.446 -13.059 1.00 35.22 64 GLU B O 1
ATOM 3721 N N . THR B 1 65 ? 52.218 17.316 -13.246 1.00 33.90 65 THR B N 1
ATOM 3722 C CA . THR B 1 65 ? 52.178 18.360 -14.270 1.00 42.54 65 THR B CA 1
ATOM 3723 C C . THR B 1 65 ? 52.663 19.713 -13.713 1.00 40.98 65 THR B C 1
ATOM 3724 O O . THR B 1 65 ? 53.094 20.573 -14.450 1.00 39.14 65 THR B O 1
ATOM 3735 N N . ARG B 1 66 ? 52.606 19.865 -12.400 1.00 41.29 66 ARG B N 1
ATOM 3736 C CA . ARG B 1 66 ? 53.125 21.046 -11.711 1.00 37.06 66 ARG B CA 1
ATOM 3737 C C . ARG B 1 66 ? 54.627 21.039 -11.582 1.00 37.86 66 ARG B C 1
ATOM 3738 O O . ARG B 1 66 ? 55.235 22.091 -11.472 1.00 45.65 66 ARG B O 1
ATOM 3759 N N . LEU B 1 67 ? 55.222 19.853 -11.552 1.00 34.50 67 LEU B N 1
ATOM 3760 C CA . LEU B 1 67 ? 56.613 19.697 -11.170 1.00 35.79 67 LEU B CA 1
ATOM 3761 C C . LEU B 1 67 ? 57.570 19.495 -12.290 1.00 42.30 67 LEU B C 1
ATOM 3762 O O . LEU B 1 67 ? 58.755 19.754 -12.110 1.00 43.27 67 LEU B O 1
ATOM 3778 N N . PHE B 1 68 ? 57.080 18.965 -13.409 1.00 39.07 68 PHE B N 1
ATOM 3779 C CA . PHE B 1 68 ? 57.967 18.450 -14.434 1.00 40.48 68 PHE B CA 1
ATOM 3780 C C . PHE B 1 68 ? 57.497 18.808 -15.820 1.00 42.26 68 PHE B C 1
ATOM 3781 O O . PHE B 1 68 ? 56.300 18.961 -16.049 1.00 38.59 68 PHE B O 1
ATOM 3798 N N . PRO B 1 69 ? 58.445 18.886 -16.764 1.00 39.60 69 PRO B N 1
ATOM 3799 C CA . PRO B 1 69 ? 58.094 18.989 -18.186 1.00 48.39 69 PRO B CA 1
ATOM 3800 C C . PRO B 1 69 ? 57.341 17.752 -18.688 1.00 49.33 69 PRO B C 1
ATOM 3801 O O . PRO B 1 69 ? 57.487 16.695 -18.078 1.00 45.25 69 PRO B O 1
ATOM 3812 N N . PRO B 1 70 ? 56.562 17.875 -19.778 1.00 46.86 70 PRO B N 1
ATOM 3813 C CA . PRO B 1 70 ? 55.978 16.685 -20.401 1.00 43.19 70 PRO B CA 1
ATOM 3814 C C . PRO B 1 70 ? 56.993 15.590 -20.647 1.00 41.78 70 PRO B C 1
ATOM 3815 O O . PRO B 1 70 ? 58.080 15.841 -21.147 1.00 41.45 70 PRO B O 1
ATOM 3826 N N . HIS B 1 71 ? 56.629 14.376 -20.250 1.00 34.36 71 HIS B N 1
ATOM 3827 C CA . HIS B 1 71 ? 57.507 13.233 -20.375 1.00 35.86 71 HIS B CA 1
ATOM 3828 C C . HIS B 1 71 ? 56.678 11.949 -20.385 1.00 34.46 71 HIS B C 1
ATOM 3829 O O . HIS B 1 71 ? 55.531 11.937 -19.932 1.00 33.70 71 HIS B O 1
ATOM 3842 N N . ASN B 1 72 ? 57.285 10.886 -20.900 1.00 33.20 72 ASN B N 1
ATOM 3843 C CA . ASN B 1 72 ? 56.672 9.569 -20.979 1.00 36.29 72 ASN B CA 1
ATOM 3844 C C . ASN B 1 72 ? 55.216 9.676 -21.396 1.00 31.64 72 ASN B C 1
ATOM 3845 O O . ASN B 1 72 ? 54.335 9.036 -20.824 1.00 31.37 72 ASN B O 1
ATOM 3856 N N . ILE B 1 73 ? 54.973 10.537 -22.376 1.00 31.09 73 ILE B N 1
ATOM 3857 C CA . ILE B 1 73 ? 53.648 10.742 -22.943 1.00 39.23 73 ILE B CA 1
ATOM 3858 C C . ILE B 1 73 ? 53.228 9.553 -23.806 1.00 37.09 73 ILE B C 1
ATOM 3859 O O . ILE B 1 73 ? 53.995 9.068 -24.620 1.00 33.07 73 ILE B O 1
ATOM 3875 N N . ASN B 1 74 ? 51.998 9.107 -23.626 1.00 38.98 74 ASN B N 1
ATOM 3876 C CA . ASN B 1 74 ? 51.500 7.954 -24.356 1.00 40.12 74 ASN B CA 1
ATOM 3877 C C . ASN B 1 74 ? 51.569 8.188 -25.861 1.00 41.92 74 ASN B C 1
ATOM 3878 O O . ASN B 1 74 ? 51.071 9.193 -26.354 1.00 42.75 74 ASN B O 1
ATOM 3889 N N . GLY B 1 75 ? 52.210 7.271 -26.571 1.00 39.64 75 GLY B N 1
ATOM 3890 C CA . GLY B 1 75 ? 52.254 7.322 -28.020 1.00 47.27 75 GLY B CA 1
ATOM 3891 C C . GLY B 1 75 ? 53.551 7.852 -28.588 1.00 45.38 75 GLY B C 1
ATOM 3892 O O . GLY B 1 75 ? 53.800 7.716 -29.779 1.00 46.17 75 GLY B O 1
ATOM 3896 N N . THR B 1 76 ? 54.396 8.434 -27.746 1.00 42.97 76 THR B N 1
ATOM 3897 C CA . THR B 1 76 ? 55.586 9.128 -28.234 1.00 37.29 76 THR B CA 1
ATOM 3898 C C . THR B 1 76 ? 56.822 8.294 -28.006 1.00 39.85 76 THR B C 1
ATOM 3899 O O . THR B 1 76 ? 56.810 7.352 -27.196 1.00 37.67 76 THR B O 1
ATOM 3910 N N . GLU B 1 77 ? 57.899 8.636 -28.704 1.00 35.79 77 GLU B N 1
ATOM 3911 C CA . GLU B 1 77 ? 59.130 7.856 -28.633 1.00 44.37 77 GLU B CA 1
ATOM 3912 C C . GLU B 1 77 ? 59.807 7.919 -27.252 1.00 39.81 77 GLU B C 1
ATOM 3913 O O . GLU B 1 77 ? 60.518 6.984 -26.834 1.00 37.87 77 GLU B O 1
ATOM 3925 N N . GLY B 1 78 ? 59.606 9.026 -26.552 1.00 37.19 78 GLY B N 1
ATOM 3926 C CA . GLY B 1 78 ? 60.156 9.184 -25.215 1.00 40.78 78 GLY B CA 1
ATOM 3927 C C . GLY B 1 78 ? 59.745 8.066 -24.259 1.00 35.90 78 GLY B C 1
ATOM 3928 O O . GLY B 1 78 ? 60.521 7.648 -23.395 1.00 35.71 78 GLY B O 1
ATOM 3932 N N . LYS B 1 79 ? 58.538 7.547 -24.448 1.00 38.85 79 LYS B N 1
ATOM 3933 C CA . LYS B 1 79 ? 57.978 6.545 -23.539 1.00 39.56 79 LYS B CA 1
ATOM 3934 C C . LYS B 1 79 ? 58.480 5.139 -23.849 1.00 40.63 79 LYS B C 1
ATOM 3935 O O . LYS B 1 79 ? 58.417 4.225 -23.004 1.00 30.25 79 LYS B O 1
ATOM 3954 N N . GLU B 1 80 ? 58.993 4.964 -25.059 1.00 36.29 80 GLU B N 1
ATOM 3955 C CA . GLU B 1 80 ? 59.478 3.658 -25.470 1.00 42.17 80 GLU B CA 1
ATOM 3956 C C . GLU B 1 80 ? 60.610 3.238 -24.565 1.00 36.83 80 GLU B C 1
ATOM 3957 O O . GLU B 1 80 ? 61.338 4.074 -24.051 1.00 37.90 80 GLU B O 1
ATOM 3969 N N . LEU B 1 81 ? 60.749 1.936 -24.369 1.00 37.08 81 LEU B N 1
ATOM 3970 C CA . LEU B 1 81 ? 61.821 1.384 -23.557 1.00 39.60 81 LEU B CA 1
ATOM 3971 C C . LEU B 1 81 ? 63.161 1.711 -24.168 1.00 44.12 81 LEU B C 1
ATOM 3972 O O . LEU B 1 81 ? 63.309 1.687 -25.373 1.00 42.67 81 LEU B O 1
ATOM 3988 N N . TYR B 1 82 ? 64.152 2.005 -23.342 1.00 41.46 82 TYR B N 1
ATOM 3989 C CA . TYR B 1 82 ? 65.400 2.502 -23.883 1.00 41.71 82 TYR B CA 1
ATOM 3990 C C . TYR B 1 82 ? 66.322 1.407 -24.375 1.00 45.79 82 TYR B C 1
ATOM 3991 O O . TYR B 1 82 ? 66.432 0.324 -23.772 1.00 38.90 82 TYR B O 1
ATOM 4009 N N . GLY B 1 83 ? 66.992 1.708 -25.485 1.00 42.57 83 GLY B N 1
ATOM 4010 C CA . GLY B 1 83 ? 68.037 0.856 -26.003 1.00 38.96 83 GLY B CA 1
ATOM 4011 C C . GLY B 1 83 ? 67.620 -0.574 -26.245 1.00 38.40 83 GLY B C 1
ATOM 4012 O O . GLY B 1 83 ? 66.515 -0.882 -26.686 1.00 40.73 83 GLY B O 1
ATOM 4016 N N . ARG B 1 84 ? 68.519 -1.469 -25.901 1.00 35.01 84 ARG B N 1
ATOM 4017 C CA . ARG B 1 84 ? 68.300 -2.872 -26.160 1.00 48.06 84 ARG B CA 1
ATOM 4018 C C . ARG B 1 84 ? 67.152 -3.472 -25.336 1.00 47.94 84 ARG B C 1
ATOM 4019 O O . ARG B 1 84 ? 66.798 -4.630 -25.531 1.00 44.74 84 ARG B O 1
ATOM 4040 N N . LEU B 1 85 ? 66.540 -2.694 -24.450 1.00 42.19 85 LEU B N 1
ATOM 4041 C CA . LEU B 1 85 ? 65.401 -3.221 -23.718 1.00 43.84 85 LEU B CA 1
ATOM 4042 C C . LEU B 1 85 ? 64.167 -3.196 -24.608 1.00 42.80 85 LEU B C 1
ATOM 4043 O O . LEU B 1 85 ? 63.265 -4.031 -24.437 1.00 37.16 85 LEU B O 1
ATOM 4059 N N . SER B 1 86 ? 64.119 -2.285 -25.584 1.00 36.95 86 SER B N 1
ATOM 4060 C CA . SER B 1 86 ? 62.897 -2.191 -26.382 1.00 48.37 86 SER B CA 1
ATOM 4061 C C . SER B 1 86 ? 62.715 -3.457 -27.242 1.00 52.31 86 SER B C 1
ATOM 4062 O O . SER B 1 86 ? 61.618 -4.004 -27.305 1.00 45.11 86 SER B O 1
ATOM 4070 N N . PRO B 1 87 ? 63.787 -3.932 -27.899 1.00 51.58 87 PRO B N 1
ATOM 4071 C CA . PRO B 1 87 ? 63.548 -5.158 -28.666 1.00 59.24 87 PRO B CA 1
ATOM 4072 C C . PRO B 1 87 ? 63.403 -6.384 -27.763 1.00 50.14 87 PRO B C 1
ATOM 4073 O O . PRO B 1 87 ? 62.686 -7.287 -28.167 1.00 42.56 87 PRO B O 1
ATOM 4084 N N . LEU B 1 88 ? 64.034 -6.414 -26.587 1.00 46.77 88 LEU B N 1
ATOM 4085 C CA . LEU B 1 88 ? 63.848 -7.545 -25.667 1.00 45.67 88 LEU B CA 1
ATOM 4086 C C . LEU B 1 88 ? 62.370 -7.701 -25.383 1.00 43.55 88 LEU B C 1
ATOM 4087 O O . LEU B 1 88 ? 61.807 -8.782 -25.511 1.00 40.94 88 LEU B O 1
ATOM 4103 N N . TYR B 1 89 ? 61.737 -6.589 -25.046 1.00 40.32 89 TYR B N 1
ATOM 4104 C CA . TYR B 1 89 ? 60.315 -6.587 -24.791 1.00 43.21 89 TYR B CA 1
ATOM 4105 C C . TYR B 1 89 ? 59.505 -6.982 -26.036 1.00 43.33 89 TYR B C 1
ATOM 4106 O O . TYR B 1 89 ? 58.549 -7.772 -25.972 1.00 33.78 89 TYR B O 1
ATOM 4124 N N . GLU B 1 90 ? 59.856 -6.401 -27.167 1.00 40.09 90 GLU B N 1
ATOM 4125 C CA . GLU B 1 90 ? 59.086 -6.649 -28.369 1.00 43.89 90 GLU B CA 1
ATOM 4126 C C . GLU B 1 90 ? 59.156 -8.154 -28.708 1.00 45.20 90 GLU B C 1
ATOM 4127 O O . GLU B 1 90 ? 58.166 -8.747 -29.114 1.00 42.79 90 GLU B O 1
ATOM 4139 N N . LYS B 1 91 ? 60.311 -8.774 -28.475 1.00 40.39 91 LYS B N 1
ATOM 4140 C CA . LYS B 1 91 ? 60.463 -10.215 -28.640 1.00 38.92 91 LYS B CA 1
ATOM 4141 C C . LYS B 1 91 ? 59.534 -11.025 -27.726 1.00 47.95 91 LYS B C 1
ATOM 4142 O O . LYS B 1 91 ? 59.132 -12.147 -28.086 1.00 35.72 91 LYS B O 1
ATOM 4161 N N . HIS B 1 92 ? 59.171 -10.481 -26.561 1.00 42.13 92 HIS B N 1
ATOM 4162 C CA . HIS B 1 92 ? 58.511 -11.314 -25.564 1.00 36.57 92 HIS B CA 1
ATOM 4163 C C . HIS B 1 92 ? 57.151 -10.841 -25.129 1.00 38.55 92 HIS B C 1
ATOM 4164 O O . HIS B 1 92 ? 56.568 -11.416 -24.218 1.00 33.50 92 HIS B O 1
ATOM 4177 N N . LYS B 1 93 ? 56.614 -9.842 -25.803 1.00 37.17 93 LYS B N 1
ATOM 4178 C CA . LYS B 1 93 ? 55.457 -9.156 -25.273 1.00 39.90 93 LYS B CA 1
ATOM 4179 C C . LYS B 1 93 ? 54.229 -10.032 -25.197 1.00 40.93 93 LYS B C 1
ATOM 4180 O O . LYS B 1 93 ? 53.264 -9.662 -24.545 1.00 41.58 93 LYS B O 1
ATOM 4199 N N . HIS B 1 94 ? 54.261 -11.185 -25.859 1.00 43.77 94 HIS B N 1
ATOM 4200 C CA . HIS B 1 94 ? 53.118 -12.102 -25.869 1.00 41.23 94 HIS B CA 1
ATOM 4201 C C . HIS B 1 94 ? 53.273 -13.170 -24.829 1.00 36.21 94 HIS B C 1
ATOM 4202 O O . HIS B 1 94 ? 52.380 -13.971 -24.624 1.00 36.91 94 HIS B O 1
ATOM 4215 N N . ALA B 1 95 ? 54.432 -13.222 -24.202 1.00 33.86 95 ALA B N 1
ATOM 4216 C CA . ALA B 1 95 ? 54.687 -14.291 -23.277 1.00 36.80 95 ALA B CA 1
ATOM 4217 C C . ALA B 1 95 ? 53.739 -14.160 -22.078 1.00 42.35 95 ALA B C 1
ATOM 4218 O O . ALA B 1 95 ? 53.349 -13.055 -21.676 1.00 33.69 95 ALA B O 1
ATOM 4225 N N . LYS B 1 96 ? 53.330 -15.305 -21.554 1.00 42.09 96 LYS B N 1
ATOM 4226 C CA . LYS B 1 96 ? 52.410 -15.352 -20.430 1.00 48.46 96 LYS B CA 1
ATOM 4227 C C . LYS B 1 96 ? 53.008 -14.681 -19.205 1.00 35.12 96 LYS B C 1
ATOM 4228 O O . LYS B 1 96 ? 52.307 -14.049 -18.433 1.00 38.70 96 LYS B O 1
ATOM 4247 N N . ASN B 1 97 ? 54.310 -14.844 -19.042 1.00 35.05 97 ASN B N 1
ATOM 4248 C CA . ASN B 1 97 ? 55.005 -14.391 -17.857 1.00 34.57 97 ASN B CA 1
ATOM 4249 C C . ASN B 1 97 ? 55.590 -12.983 -18.023 1.00 37.00 97 ASN B C 1
ATOM 4250 O O . ASN B 1 97 ? 56.528 -12.602 -17.302 1.00 32.91 97 ASN B O 1
ATOM 4261 N N . VAL B 1 98 ? 55.030 -12.238 -18.976 1.00 33.58 98 VAL B N 1
ATOM 4262 C CA . VAL B 1 98 ? 55.442 -10.875 -19.276 1.00 29.92 98 VAL B CA 1
ATOM 4263 C C . VAL B 1 98 ? 54.239 -9.962 -19.221 1.00 31.02 98 VAL B C 1
ATOM 4264 O O . VAL B 1 98 ? 53.217 -10.232 -19.807 1.00 31.19 98 VAL B O 1
ATOM 4277 N N . ASN B 1 99 ? 54.363 -8.877 -18.466 1.00 30.92 99 ASN B N 1
ATOM 4278 C CA . ASN B 1 99 ? 53.262 -7.951 -18.283 1.00 23.97 99 ASN B CA 1
ATOM 4279 C C . ASN B 1 99 ? 53.769 -6.562 -18.511 1.00 29.87 99 ASN B C 1
ATOM 4280 O O . ASN B 1 99 ? 54.748 -6.181 -17.895 1.00 28.47 99 ASN B O 1
ATOM 4291 N N . TYR B 1 100 ? 53.105 -5.821 -19.394 1.00 26.07 100 TYR B N 1
ATOM 4292 C CA . TYR B 1 100 ? 53.406 -4.420 -19.623 1.00 28.13 100 TYR B CA 1
ATOM 4293 C C . TYR B 1 100 ? 52.349 -3.659 -18.886 1.00 30.24 100 TYR B C 1
ATOM 4294 O O . TYR B 1 100 ? 51.162 -3.758 -19.216 1.00 28.02 100 TYR B O 1
ATOM 4312 N N . MET B 1 101 ? 52.787 -2.932 -17.862 1.00 29.48 101 MET B N 1
ATOM 4313 C CA . MET B 1 101 ? 51.890 -2.245 -16.942 1.00 27.65 101 MET B CA 1
ATOM 4314 C C . MET B 1 101 ? 52.178 -0.750 -16.857 1.00 26.57 101 MET B C 1
ATOM 4315 O O . MET B 1 101 ? 53.207 -0.339 -16.310 1.00 24.49 101 MET B O 1
ATOM 4329 N N . GLU B 1 102 ? 51.242 0.034 -17.369 1.00 25.89 102 GLU B N 1
ATOM 4330 C CA . GLU B 1 102 ? 51.226 1.469 -17.288 1.00 26.51 102 GLU B CA 1
ATOM 4331 C C . GLU B 1 102 ? 50.939 1.931 -15.882 1.00 33.36 102 GLU B C 1
ATOM 4332 O O . GLU B 1 102 ? 49.959 1.464 -15.273 1.00 27.66 102 GLU B O 1
ATOM 4344 N N . LYS B 1 103 ? 51.764 2.848 -15.377 1.00 26.06 103 LYS B N 1
ATOM 4345 C CA . LYS B 1 103 ? 51.524 3.419 -14.047 1.00 26.26 103 LYS B CA 1
ATOM 4346 C C . LYS B 1 103 ? 51.508 4.938 -14.044 1.00 28.47 103 LYS B C 1
ATOM 4347 O O . LYS B 1 103 ? 52.052 5.553 -14.941 1.00 32.00 103 LYS B O 1
ATOM 4366 N N . THR B 1 104 ? 50.840 5.534 -13.053 1.00 26.24 104 THR B N 1
ATOM 4367 C CA . THR B 1 104 ? 50.587 6.971 -13.035 1.00 24.28 104 THR B CA 1
ATOM 4368 C C . THR B 1 104 ? 51.181 7.708 -11.815 1.00 24.45 104 THR B C 1
ATOM 4369 O O . THR B 1 104 ? 50.977 8.928 -11.665 1.00 25.78 104 THR B O 1
ATOM 4380 N N . ARG B 1 105 ? 51.918 6.981 -10.966 1.00 23.50 105 ARG B N 1
ATOM 4381 C CA . ARG B 1 105 ? 52.598 7.578 -9.827 1.00 24.04 105 ARG B CA 1
ATOM 4382 C C . ARG B 1 105 ? 53.935 6.900 -9.803 1.00 23.52 105 ARG B C 1
ATOM 4383 O O . ARG B 1 105 ? 54.165 6.025 -10.636 1.00 23.17 105 ARG B O 1
ATOM 4404 N N . TYR B 1 106 ? 54.813 7.241 -8.853 1.00 21.46 106 TYR B N 1
ATOM 4405 C CA . TYR B 1 106 ? 56.169 6.693 -8.872 1.00 22.18 106 TYR B CA 1
ATOM 4406 C C . TYR B 1 106 ? 56.202 5.214 -8.527 1.00 25.28 106 TYR B C 1
ATOM 4407 O O . TYR B 1 106 ? 56.893 4.422 -9.187 1.00 24.28 106 TYR B O 1
ATOM 4425 N N . SER B 1 107 ? 55.486 4.861 -7.464 1.00 22.62 107 SER B N 1
ATOM 4426 C CA . SER B 1 107 ? 55.341 3.472 -7.055 1.00 22.02 107 SER B CA 1
ATOM 4427 C C . SER B 1 107 ? 54.599 2.646 -8.089 1.00 19.47 107 SER B C 1
ATOM 4428 O O . SER B 1 107 ? 53.539 3.032 -8.538 1.00 21.11 107 SER B O 1
ATOM 4436 N N . ALA B 1 108 ? 55.165 1.489 -8.409 1.00 25.24 108 ALA B N 1
ATOM 4437 C CA . ALA B 1 108 ? 54.556 0.548 -9.346 1.00 27.77 108 ALA B CA 1
ATOM 4438 C C . ALA B 1 108 ? 53.243 -0.003 -8.832 1.00 26.05 108 ALA B C 1
ATOM 4439 O O . ALA B 1 108 ? 52.484 -0.532 -9.624 1.00 21.73 108 ALA B O 1
ATOM 4446 N N . PHE B 1 109 ? 52.969 0.122 -7.518 1.00 22.61 109 PHE B N 1
ATOM 4447 C CA . PHE B 1 109 ? 51.723 -0.405 -6.919 1.00 23.72 109 PHE B CA 1
ATOM 4448 C C . PHE B 1 109 ? 50.524 0.556 -6.977 1.00 22.61 109 PHE B C 1
ATOM 4449 O O . PHE B 1 109 ? 49.363 0.144 -6.964 1.00 21.52 109 PHE B O 1
ATOM 4466 N N . ALA B 1 110 ? 50.803 1.848 -7.031 1.00 22.59 110 ALA B N 1
ATOM 4467 C CA . ALA B 1 110 ? 49.782 2.858 -6.826 1.00 20.26 110 ALA B CA 1
ATOM 4468 C C . ALA B 1 110 ? 48.801 2.987 -7.990 1.00 23.69 110 ALA B C 1
ATOM 4469 O O . ALA B 1 110 ? 49.182 3.346 -9.092 1.00 23.62 110 ALA B O 1
ATOM 4476 N N . GLY B 1 111 ? 47.520 2.756 -7.744 1.00 24.22 111 GLY B N 1
ATOM 4477 C CA . GLY B 1 111 ? 46.532 2.780 -8.801 1.00 25.23 111 GLY B CA 1
ATOM 4478 C C . GLY B 1 111 ? 46.677 1.729 -9.891 1.00 20.64 111 GLY B C 1
ATOM 4479 O O . GLY B 1 111 ? 46.138 1.903 -10.968 1.00 28.33 111 GLY B O 1
ATOM 4483 N N . THR B 1 112 ? 47.419 0.657 -9.624 1.00 22.04 112 THR B N 1
ATOM 4484 C CA . THR B 1 112 ? 47.587 -0.428 -10.584 1.00 25.13 112 THR B CA 1
ATOM 4485 C C . THR B 1 112 ? 47.046 -1.715 -10.011 1.00 25.30 112 THR B C 1
ATOM 4486 O O . THR B 1 112 ? 46.637 -1.760 -8.854 1.00 24.70 112 THR B O 1
ATOM 4497 N N . ASP B 1 113 ? 47.089 -2.775 -10.809 1.00 26.05 113 ASP B N 1
ATOM 4498 C CA . ASP B 1 113 ? 46.706 -4.133 -10.354 1.00 24.43 113 ASP B CA 1
ATOM 4499 C C . ASP B 1 113 ? 47.928 -5.021 -10.166 1.00 28.20 113 ASP B C 1
ATOM 4500 O O . ASP B 1 113 ? 47.848 -6.239 -10.260 1.00 24.38 113 ASP B O 1
ATOM 4509 N N . LEU B 1 114 ? 49.066 -4.409 -9.866 1.00 22.85 114 LEU B N 1
ATOM 4510 C CA . LEU B 1 114 ? 50.268 -5.170 -9.657 1.00 21.57 114 LEU B CA 1
ATOM 4511 C C . LEU B 1 114 ? 50.138 -6.121 -8.490 1.00 21.16 114 LEU B C 1
ATOM 4512 O O . LEU B 1 114 ? 50.576 -7.283 -8.556 1.00 20.90 114 LEU B O 1
ATOM 4528 N N . GLU B 1 115 ? 49.595 -5.637 -7.385 1.00 20.00 115 GLU B N 1
ATOM 4529 C CA . GLU B 1 115 ? 49.478 -6.495 -6.218 1.00 21.23 115 GLU B CA 1
ATOM 4530 C C . GLU B 1 115 ? 48.541 -7.675 -6.525 1.00 19.75 115 GLU B C 1
ATOM 4531 O O . GLU B 1 115 ? 48.859 -8.828 -6.219 1.00 23.84 115 GLU B O 1
ATOM 4543 N N . LEU B 1 116 ? 47.398 -7.381 -7.123 1.00 22.42 116 LEU B N 1
ATOM 4544 C CA . LEU B 1 116 ? 46.501 -8.419 -7.562 1.00 25.50 116 LEU B CA 1
ATOM 4545 C C . LEU B 1 116 ? 47.226 -9.487 -8.359 1.00 27.11 116 LEU B C 1
ATOM 4546 O O . LEU B 1 116 ? 47.124 -10.664 -8.031 1.00 24.22 116 LEU B O 1
ATOM 4562 N N . LYS B 1 117 ? 47.966 -9.091 -9.397 1.00 28.27 117 LYS B N 1
ATOM 4563 C CA . LYS B 1 117 ? 48.672 -10.062 -10.238 1.00 24.15 117 LYS B CA 1
ATOM 4564 C C . LYS B 1 117 ? 49.717 -10.838 -9.469 1.00 30.41 117 LYS B C 1
ATOM 4565 O O . LYS B 1 117 ? 49.937 -12.032 -9.716 1.00 33.13 117 LYS B O 1
ATOM 4584 N N . LEU B 1 118 ? 50.402 -10.167 -8.561 1.00 24.20 118 LEU B N 1
ATOM 4585 C CA . LEU B 1 118 ? 51.430 -10.829 -7.779 1.00 25.92 118 LEU B CA 1
ATOM 4586 C C . LEU B 1 118 ? 50.862 -11.856 -6.828 1.00 28.71 118 LEU B C 1
ATOM 4587 O O . LEU B 1 118 ? 51.476 -12.900 -6.615 1.00 30.85 118 LEU B O 1
ATOM 4603 N N . ARG B 1 119 ? 49.713 -11.555 -6.236 1.00 26.28 119 ARG B N 1
ATOM 4604 C CA . ARG B 1 119 ? 49.092 -12.490 -5.322 1.00 25.85 119 ARG B CA 1
ATOM 4605 C C . ARG B 1 119 ? 48.473 -13.682 -6.083 1.00 31.88 119 ARG B C 1
ATOM 4606 O O . ARG B 1 119 ? 48.611 -14.815 -5.630 1.00 32.26 119 ARG B O 1
ATOM 4627 N N . GLU B 1 120 ? 47.814 -13.437 -7.223 1.00 27.21 120 GLU B N 1
ATOM 4628 C CA . GLU B 1 120 ? 47.371 -14.554 -8.105 1.00 33.79 120 GLU B CA 1
ATOM 4629 C C . GLU B 1 120 ? 48.477 -15.581 -8.339 1.00 34.01 120 GLU B C 1
ATOM 4630 O O . GLU B 1 120 ? 48.237 -16.802 -8.397 1.00 29.90 120 GLU B O 1
ATOM 4642 N N . ARG B 1 121 ? 49.698 -15.080 -8.460 1.00 32.02 121 ARG B N 1
ATOM 4643 C CA . ARG B 1 121 ? 50.835 -15.909 -8.821 1.00 28.93 121 ARG B CA 1
ATOM 4644 C C . ARG B 1 121 ? 51.618 -16.349 -7.613 1.00 32.67 121 ARG B C 1
ATOM 4645 O O . ARG B 1 121 ? 52.653 -17.007 -7.728 1.00 31.05 121 ARG B O 1
ATOM 4666 N N . GLN B 1 122 ? 51.118 -15.983 -6.447 1.00 28.83 122 GLN B N 1
ATOM 4667 C CA . GLN B 1 122 ? 51.710 -16.399 -5.207 1.00 34.20 122 GLN B CA 1
ATOM 4668 C C . GLN B 1 122 ? 53.142 -15.980 -5.164 1.00 33.58 122 GLN B C 1
ATOM 4669 O O . GLN B 1 122 ? 53.986 -16.704 -4.643 1.00 30.79 122 GLN B O 1
ATOM 4683 N N . ILE B 1 123 ? 53.431 -14.800 -5.701 1.00 28.15 123 ILE B N 1
ATOM 4684 C CA . ILE B 1 123 ? 54.806 -14.350 -5.689 1.00 31.30 123 ILE B CA 1
ATOM 4685 C C . ILE B 1 123 ? 55.141 -13.784 -4.302 1.00 33.63 123 ILE B C 1
ATOM 4686 O O . ILE B 1 123 ? 54.318 -13.118 -3.672 1.00 34.20 123 ILE B O 1
ATOM 4702 N N . THR B 1 124 ? 56.340 -14.100 -3.812 1.00 37.70 124 THR B N 1
ATOM 4703 C CA . THR B 1 124 ? 56.767 -13.728 -2.453 1.00 36.60 124 THR B CA 1
ATOM 4704 C C . THR B 1 124 ? 58.056 -12.910 -2.442 1.00 39.24 124 THR B C 1
ATOM 4705 O O . THR B 1 124 ? 58.373 -12.267 -1.448 1.00 37.30 124 THR B O 1
ATOM 4710 N N . GLU B 1 125 ? 58.815 -12.956 -3.528 1.00 37.24 125 GLU B N 1
ATOM 4711 C CA . GLU B 1 125 ? 60.050 -12.192 -3.610 1.00 34.39 125 GLU B CA 1
ATOM 4712 C C . GLU B 1 125 ? 59.997 -11.274 -4.827 1.00 37.96 125 GLU B C 1
ATOM 4713 O O . GLU B 1 125 ? 59.750 -11.733 -5.965 1.00 30.20 125 GLU B O 1
ATOM 4725 N N . LEU B 1 126 ? 60.217 -9.980 -4.577 1.00 35.24 126 LEU B N 1
ATOM 4726 C CA . LEU B 1 126 ? 60.141 -8.961 -5.621 1.00 31.03 126 LEU B CA 1
ATOM 4727 C C . LEU B 1 126 ? 61.511 -8.385 -5.879 1.00 35.73 126 LEU B C 1
ATOM 4728 O O . LEU B 1 126 ? 62.136 -7.832 -4.983 1.00 33.78 126 LEU B O 1
ATOM 4744 N N . HIS B 1 127 ? 61.958 -8.517 -7.116 1.00 30.62 127 HIS B N 1
ATOM 4745 C CA . HIS B 1 127 ? 63.237 -7.998 -7.547 1.00 31.86 127 HIS B CA 1
ATOM 4746 C C . HIS B 1 127 ? 62.989 -6.700 -8.261 1.00 27.61 127 HIS B C 1
ATOM 4747 O O . HIS B 1 127 ? 62.123 -6.645 -9.115 1.00 28.41 127 HIS B O 1
ATOM 4760 N N . LEU B 1 128 ? 63.755 -5.671 -7.907 1.00 29.24 128 LEU B N 1
ATOM 4761 C CA . LEU B 1 128 ? 63.538 -4.340 -8.437 1.00 29.39 128 LEU B CA 1
ATOM 4762 C C . LEU B 1 128 ? 64.740 -3.885 -9.229 1.00 27.13 128 LEU B C 1
ATOM 4763 O O . LEU B 1 128 ? 65.916 -4.021 -8.789 1.00 31.12 128 LEU B O 1
ATOM 4779 N N . ALA B 1 129 ? 64.409 -3.381 -10.409 1.00 25.61 129 ALA B N 1
ATOM 4780 C CA . ALA B 1 129 ? 65.388 -2.752 -11.271 1.00 31.29 129 ALA B CA 1
ATOM 4781 C C . ALA B 1 129 ? 64.796 -1.544 -11.988 1.00 22.11 129 ALA B C 1
ATOM 4782 O O . ALA B 1 129 ? 63.590 -1.429 -12.133 1.00 26.00 129 ALA B O 1
ATOM 4789 N N . GLY B 1 130 ? 65.660 -0.644 -12.458 1.00 29.27 130 GLY B N 1
ATOM 4790 C CA . GLY B 1 130 ? 65.230 0.476 -13.284 1.00 19.82 130 GLY B CA 1
ATOM 4791 C C . GLY B 1 130 ? 65.565 1.849 -12.708 1.00 24.88 130 GLY B C 1
ATOM 4792 O O . GLY B 1 130 ? 66.527 2.019 -11.987 1.00 27.04 130 GLY B O 1
ATOM 4796 N N . LEU B 1 131 ? 64.765 2.843 -13.060 1.00 27.29 131 LEU B N 1
ATOM 4797 C CA . LEU B 1 131 ? 65.065 4.230 -12.699 1.00 33.20 131 LEU B CA 1
ATOM 4798 C C . LEU B 1 131 ? 63.908 4.847 -11.912 1.00 34.36 131 LEU B C 1
ATOM 4799 O O . LEU B 1 131 ? 62.782 4.389 -12.093 1.00 28.60 131 LEU B O 1
ATOM 4815 N N . CYS B 1 132 ? 64.125 5.843 -11.035 1.00 31.68 132 CYS B N 1
ATOM 4816 C CA . CYS B 1 132 ? 65.381 6.164 -10.352 1.00 26.14 132 CYS B CA 1
ATOM 4817 C C . CYS B 1 132 ? 65.467 5.478 -8.984 1.00 32.04 132 CYS B C 1
ATOM 4818 O O . CYS B 1 132 ? 64.445 5.270 -8.325 1.00 31.12 132 CYS B O 1
ATOM 4826 N N . THR B 1 133 ? 66.687 5.206 -8.531 1.00 23.97 133 THR B N 1
ATOM 4827 C CA . THR B 1 133 ? 66.924 4.429 -7.326 1.00 28.38 133 THR B CA 1
ATOM 4828 C C . THR B 1 133 ? 66.189 5.054 -6.170 1.00 34.65 133 THR B C 1
ATOM 4829 O O . THR B 1 133 ? 65.657 4.340 -5.332 1.00 26.18 133 THR B O 1
ATOM 4840 N N . ASP B 1 134 ? 66.137 6.387 -6.148 1.00 32.58 134 ASP B N 1
ATOM 4841 C CA . ASP B 1 134 ? 65.665 7.104 -4.968 1.00 30.27 134 ASP B CA 1
ATOM 4842 C C . ASP B 1 134 ? 64.349 7.824 -5.258 1.00 29.88 134 ASP B C 1
ATOM 4843 O O . ASP B 1 134 ? 63.917 8.677 -4.495 1.00 27.87 134 ASP B O 1
ATOM 4852 N N . ILE B 1 135 ? 63.689 7.464 -6.353 1.00 26.09 135 ILE B N 1
ATOM 4853 C CA . ILE B 1 135 ? 62.343 7.959 -6.573 1.00 29.85 135 ILE B CA 1
ATOM 4854 C C . ILE B 1 135 ? 61.345 6.826 -6.896 1.00 35.50 135 ILE B C 1
ATOM 4855 O O . ILE B 1 135 ? 60.625 6.396 -5.980 1.00 24.63 135 ILE B O 1
ATOM 4871 N N . CYS B 1 136 ? 61.332 6.252 -8.107 1.00 24.83 136 CYS B N 1
ATOM 4872 C CA . CYS B 1 136 ? 60.341 5.180 -8.413 1.00 21.59 136 CYS B CA 1
ATOM 4873 C C . CYS B 1 136 ? 60.735 3.827 -7.834 1.00 21.33 136 CYS B C 1
ATOM 4874 O O . CYS B 1 136 ? 59.883 3.073 -7.321 1.00 26.15 136 CYS B O 1
ATOM 4882 N N . VAL B 1 137 ? 62.027 3.534 -7.771 1.00 21.29 137 VAL B N 1
ATOM 4883 C CA . VAL B 1 137 ? 62.439 2.288 -7.152 1.00 21.77 137 VAL B CA 1
ATOM 4884 C C . VAL B 1 137 ? 62.129 2.334 -5.644 1.00 25.68 137 VAL B C 1
ATOM 4885 O O . VAL B 1 137 ? 61.480 1.439 -5.135 1.00 23.52 137 VAL B O 1
ATOM 4898 N N . LEU B 1 138 ? 62.584 3.395 -4.955 1.00 23.89 138 LEU B N 1
ATOM 4899 C CA . LEU B 1 138 ? 62.254 3.691 -3.536 1.00 21.19 138 LEU B CA 1
ATOM 4900 C C . LEU B 1 138 ? 60.757 3.552 -3.205 1.00 18.89 138 LEU B C 1
ATOM 4901 O O . LEU B 1 138 ? 60.397 2.773 -2.343 1.00 24.40 138 LEU B O 1
ATOM 4917 N N . HIS B 1 139 ? 59.913 4.331 -3.847 1.00 18.09 139 HIS B N 1
ATOM 4918 C CA . HIS B 1 139 ? 58.473 4.302 -3.597 1.00 22.65 139 HIS B CA 1
ATOM 4919 C C . HIS B 1 139 ? 57.923 2.902 -3.817 1.00 23.64 139 HIS B C 1
ATOM 4920 O O . HIS B 1 139 ? 57.102 2.404 -3.019 1.00 22.51 139 HIS B O 1
ATOM 4933 N N . THR B 1 140 ? 58.388 2.238 -4.867 1.00 21.71 140 THR B N 1
ATOM 4934 C CA . THR B 1 140 ? 57.944 0.870 -5.079 1.00 19.23 140 THR B CA 1
ATOM 4935 C C . THR B 1 140 ? 58.375 -0.002 -3.929 1.00 23.52 140 THR B C 1
ATOM 4936 O O . THR B 1 140 ? 57.598 -0.846 -3.440 1.00 21.96 140 THR B O 1
ATOM 4947 N N . ALA B 1 141 ? 59.601 0.195 -3.469 1.00 22.01 141 ALA B N 1
ATOM 4948 C CA . ALA B 1 141 ? 60.086 -0.618 -2.416 1.00 21.44 141 ALA B CA 1
ATOM 4949 C C . ALA B 1 141 ? 59.343 -0.317 -1.114 1.00 23.44 141 ALA B C 1
ATOM 4950 O O . ALA B 1 141 ? 59.106 -1.229 -0.320 1.00 24.00 141 ALA B O 1
ATOM 4957 N N . VAL B 1 142 ? 58.946 0.929 -0.901 1.00 24.93 142 VAL B N 1
ATOM 4958 C CA . VAL B 1 142 ? 58.193 1.284 0.313 1.00 21.12 142 VAL B CA 1
ATOM 4959 C C . VAL B 1 142 ? 56.840 0.560 0.316 1.00 20.72 142 VAL B C 1
ATOM 4960 O O . VAL B 1 142 ? 56.455 -0.090 1.303 1.00 22.23 142 VAL B O 1
ATOM 4973 N N . ASP B 1 143 ? 56.146 0.613 -0.811 1.00 21.72 143 ASP B N 1
ATOM 4974 C CA . ASP B 1 143 ? 54.904 -0.138 -0.901 1.00 23.38 143 ASP B CA 1
ATOM 4975 C C . ASP B 1 143 ? 55.150 -1.642 -0.728 1.00 21.77 143 ASP B C 1
ATOM 4976 O O . ASP B 1 143 ? 54.376 -2.337 -0.029 1.00 22.77 143 ASP B O 1
ATOM 4985 N N . ALA B 1 144 ? 56.210 -2.160 -1.346 1.00 22.17 144 ALA B N 1
ATOM 4986 C CA . ALA B 1 144 ? 56.464 -3.602 -1.301 1.00 25.94 144 ALA B CA 1
ATOM 4987 C C . ALA B 1 144 ? 56.689 -4.045 0.142 1.00 25.38 144 ALA B C 1
ATOM 4988 O O . ALA B 1 144 ? 56.132 -5.053 0.602 1.00 24.64 144 ALA B O 1
ATOM 4995 N N . TYR B 1 145 ? 57.537 -3.283 0.828 1.00 21.32 145 TYR B N 1
ATOM 4996 C CA . TYR B 1 145 ? 57.798 -3.446 2.252 1.00 23.37 145 TYR B CA 1
ATOM 4997 C C . TYR B 1 145 ? 56.533 -3.451 3.101 1.00 22.86 145 TYR B C 1
ATOM 4998 O O . TYR B 1 145 ? 56.296 -4.392 3.865 1.00 23.58 145 TYR B O 1
ATOM 5016 N N . ASN B 1 146 ? 55.714 -2.417 2.955 1.00 23.66 146 ASN B N 1
ATOM 5017 C CA . ASN B 1 146 ? 54.482 -2.352 3.726 1.00 25.03 146 ASN B CA 1
ATOM 5018 C C . ASN B 1 146 ? 53.452 -3.444 3.315 1.00 30.38 146 ASN B C 1
ATOM 5019 O O . ASN B 1 146 ? 52.454 -3.659 4.031 1.00 27.50 146 ASN B O 1
ATOM 5030 N N . LYS B 1 147 ? 53.652 -4.055 2.141 1.00 25.84 147 LYS B N 1
ATOM 5031 C CA . LYS B 1 147 ? 52.794 -5.157 1.689 1.00 26.01 147 LYS B CA 1
ATOM 5032 C C . LYS B 1 147 ? 53.361 -6.547 1.959 1.00 27.96 147 LYS B C 1
ATOM 5033 O O . LYS B 1 147 ? 52.788 -7.530 1.549 1.00 27.69 147 LYS B O 1
ATOM 5052 N N . GLY B 1 148 ? 54.484 -6.620 2.658 1.00 26.45 148 GLY B N 1
ATOM 5053 C CA . GLY B 1 148 ? 54.978 -7.873 3.186 1.00 26.98 148 GLY B CA 1
ATOM 5054 C C . GLY B 1 148 ? 55.856 -8.688 2.253 1.00 28.39 148 GLY B C 1
ATOM 5055 O O . GLY B 1 148 ? 56.215 -9.823 2.573 1.00 31.50 148 GLY B O 1
ATOM 5059 N N . PHE B 1 149 ? 56.216 -8.136 1.102 1.00 25.89 149 PHE B N 1
ATOM 5060 C CA . PHE B 1 149 ? 57.038 -8.884 0.140 1.00 31.44 149 PHE B CA 1
ATOM 5061 C C . PHE B 1 149 ? 58.480 -8.930 0.606 1.00 34.27 149 PHE B C 1
ATOM 5062 O O . PHE B 1 149 ? 58.937 -7.995 1.269 1.00 29.67 149 PHE B O 1
ATOM 5079 N N . GLN B 1 150 ? 59.189 -10.018 0.292 1.00 33.33 150 GLN B N 1
ATOM 5080 C CA . GLN B 1 150 ? 60.650 -10.001 0.366 1.00 27.55 150 GLN B CA 1
ATOM 5081 C C . GLN B 1 150 ? 61.123 -9.167 -0.837 1.00 29.02 150 GLN B C 1
ATOM 5082 O O . GLN B 1 150 ? 60.501 -9.214 -1.894 1.00 35.66 150 GLN B O 1
ATOM 5096 N N . ILE B 1 151 ? 62.211 -8.422 -0.679 1.00 27.53 151 ILE B N 1
ATOM 5097 C CA . ILE B 1 151 ? 62.637 -7.435 -1.686 1.00 27.87 151 ILE B CA 1
ATOM 5098 C C . ILE B 1 151 ? 64.110 -7.627 -2.049 1.00 30.36 151 ILE B C 1
ATOM 5099 O O . ILE B 1 151 ? 64.954 -7.765 -1.176 1.00 29.71 151 ILE B O 1
ATOM 5115 N N . VAL B 1 152 ? 64.403 -7.628 -3.342 1.00 34.99 152 VAL B N 1
ATOM 5116 C CA . VAL B 1 152 ? 65.773 -7.691 -3.829 1.00 30.37 152 VAL B CA 1
ATOM 5117 C C . VAL B 1 152 ? 66.024 -6.509 -4.732 1.00 28.37 152 VAL B C 1
ATOM 5118 O O . VAL B 1 152 ? 65.310 -6.304 -5.699 1.00 33.66 152 VAL B O 1
ATOM 5131 N N . ILE B 1 153 ? 67.031 -5.722 -4.398 1.00 30.02 153 ILE B N 1
ATOM 5132 C CA . ILE B 1 153 ? 67.396 -4.563 -5.190 1.00 29.66 153 ILE B CA 1
ATOM 5133 C C . ILE B 1 153 ? 68.615 -4.945 -6.048 1.00 34.09 153 ILE B C 1
ATOM 5134 O O . ILE B 1 153 ? 69.608 -5.438 -5.508 1.00 34.17 153 ILE B O 1
ATOM 5150 N N . HIS B 1 154 ? 68.544 -4.765 -7.366 1.00 35.58 154 HIS B N 1
ATOM 5151 C CA . HIS B 1 154 ? 69.722 -5.093 -8.184 1.00 41.62 154 HIS B CA 1
ATOM 5152 C C . HIS B 1 154 ? 70.557 -3.846 -8.435 1.00 29.22 154 HIS B C 1
ATOM 5153 O O . HIS B 1 154 ? 70.228 -3.032 -9.277 1.00 29.29 154 HIS B O 1
ATOM 5166 N N . GLN B 1 155 ? 71.624 -3.687 -7.659 1.00 34.59 155 GLN B N 1
ATOM 5167 C CA . GLN B 1 155 ? 72.195 -2.358 -7.493 1.00 35.26 155 GLN B CA 1
ATOM 5168 C C . GLN B 1 155 ? 72.917 -1.878 -8.731 1.00 37.17 155 GLN B C 1
ATOM 5169 O O . GLN B 1 155 ? 73.082 -0.669 -8.906 1.00 31.83 155 GLN B O 1
ATOM 5183 N N . ASN B 1 156 ? 73.331 -2.827 -9.578 1.00 37.44 156 ASN B N 1
ATOM 5184 C CA . ASN B 1 156 ? 73.905 -2.492 -10.887 1.00 41.75 156 ASN B CA 1
ATOM 5185 C C . ASN B 1 156 ? 72.850 -2.428 -11.967 1.00 38.13 156 ASN B C 1
ATOM 5186 O O . ASN B 1 156 ? 73.169 -2.082 -13.107 1.00 39.64 156 ASN B O 1
ATOM 5197 N N . ALA B 1 157 ? 71.595 -2.737 -11.623 1.00 28.94 157 ALA B N 1
ATOM 5198 C CA . ALA B 1 157 ? 70.482 -2.538 -12.565 1.00 30.15 157 ALA B CA 1
ATOM 5199 C C . ALA B 1 157 ? 69.542 -1.410 -12.135 1.00 34.25 157 ALA B C 1
ATOM 5200 O O . ALA B 1 157 ? 68.423 -1.299 -12.647 1.00 28.50 157 ALA B O 1
ATOM 5207 N N . VAL B 1 158 ? 69.993 -0.574 -11.203 1.00 30.72 158 VAL B N 1
ATOM 5208 C CA . VAL B 1 158 ? 69.296 0.666 -10.899 1.00 29.97 158 VAL B CA 1
ATOM 5209 C C . VAL B 1 158 ? 70.257 1.833 -10.999 1.00 29.64 158 VAL B C 1
ATOM 5210 O O . VAL B 1 158 ? 71.459 1.677 -10.805 1.00 31.45 158 VAL B O 1
ATOM 5223 N N . ALA B 1 159 ? 69.699 2.997 -11.274 1.00 28.37 159 ALA B N 1
ATOM 5224 C CA . ALA B 1 159 ? 70.475 4.206 -11.361 1.00 36.19 159 ALA B CA 1
ATOM 5225 C C . ALA B 1 159 ? 69.632 5.413 -10.977 1.00 39.09 159 ALA B C 1
ATOM 5226 O O . ALA B 1 159 ? 68.403 5.380 -10.989 1.00 32.71 159 ALA B O 1
ATOM 5233 N N . SER B 1 160 ? 70.322 6.492 -10.642 1.00 38.68 160 SER B N 1
ATOM 5234 C CA . SER B 1 160 ? 69.685 7.772 -10.461 1.00 41.73 160 SER B CA 1
ATOM 5235 C C . SER B 1 160 ? 70.569 8.833 -11.063 1.00 40.39 160 SER B C 1
ATOM 5236 O O . SER B 1 160 ? 71.772 8.633 -11.212 1.00 34.64 160 SER B O 1
ATOM 5244 N N . PHE B 1 161 ? 69.980 9.981 -11.349 1.00 40.46 161 PHE B N 1
ATOM 5245 C CA . PHE B 1 161 ? 70.773 11.142 -11.698 1.00 57.07 161 PHE B CA 1
ATOM 5246 C C . PHE B 1 161 ? 71.616 11.603 -10.489 1.00 56.50 161 PHE B C 1
ATOM 5247 O O . PHE B 1 161 ? 72.784 11.975 -10.637 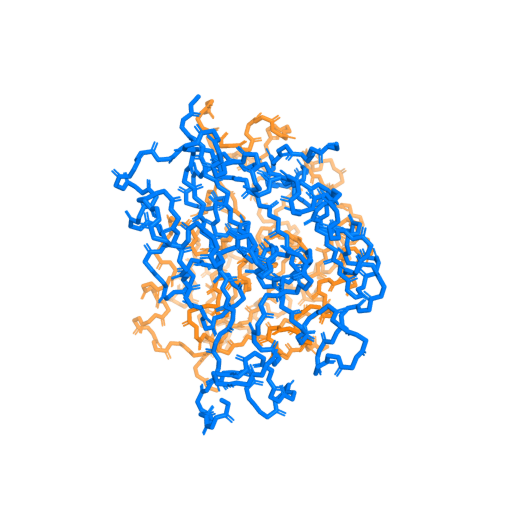1.00 53.63 161 PHE B O 1
ATOM 5264 N N . ASN B 1 162 ? 71.043 11.517 -9.295 1.00 54.20 162 ASN B N 1
ATOM 5265 C CA . ASN B 1 162 ? 71.714 11.986 -8.086 1.00 48.09 162 ASN B CA 1
ATOM 5266 C C . ASN B 1 162 ? 72.508 10.869 -7.404 1.00 47.41 162 ASN B C 1
ATOM 5267 O O . ASN B 1 162 ? 71.932 9.943 -6.819 1.00 42.46 162 ASN B O 1
ATOM 5278 N N . PRO B 1 163 ? 73.841 10.971 -7.441 1.00 45.59 163 PRO B N 1
ATOM 5279 C CA . PRO B 1 163 ? 74.651 9.872 -6.915 1.00 49.77 163 PRO B CA 1
ATOM 5280 C C . PRO B 1 163 ? 74.487 9.713 -5.415 1.00 45.51 163 PRO B C 1
ATOM 5281 O O . PRO B 1 163 ? 74.533 8.590 -4.897 1.00 43.18 163 PRO B O 1
ATOM 5292 N N . GLU B 1 164 ? 74.297 10.829 -4.720 1.00 41.64 164 GLU B N 1
ATOM 5293 C CA . GLU B 1 164 ? 74.074 10.771 -3.285 1.00 49.81 164 GLU B CA 1
ATOM 5294 C C . GLU B 1 164 ? 72.724 10.121 -2.974 1.00 38.81 164 GLU B C 1
ATOM 5295 O O . GLU B 1 164 ? 72.620 9.338 -2.027 1.00 35.04 164 GLU B O 1
ATOM 5307 N N . GLY B 1 165 ? 71.710 10.436 -3.775 1.00 35.48 165 GLY B N 1
ATOM 5308 C CA . GLY B 1 165 ? 70.392 9.833 -3.606 1.00 40.70 165 GLY B CA 1
ATOM 5309 C C . GLY B 1 165 ? 70.457 8.334 -3.832 1.00 35.63 165 GLY B C 1
ATOM 5310 O O . GLY B 1 165 ? 69.819 7.545 -3.134 1.00 32.17 165 GLY B O 1
ATOM 5314 N N . HIS B 1 166 ? 71.262 7.947 -4.818 1.00 33.96 166 HIS B N 1
ATOM 5315 C CA . HIS B 1 166 ? 71.485 6.553 -5.140 1.00 29.96 166 HIS B CA 1
ATOM 5316 C C . HIS B 1 166 ? 72.092 5.814 -3.967 1.00 37.89 166 HIS B C 1
ATOM 5317 O O . HIS B 1 166 ? 71.604 4.730 -3.546 1.00 32.36 166 HIS B O 1
ATOM 5330 N N . GLU B 1 167 ? 73.176 6.385 -3.443 1.00 32.89 167 GLU B N 1
ATOM 5331 C CA . GLU B 1 167 ? 73.818 5.784 -2.293 1.00 40.67 167 GLU B CA 1
ATOM 5332 C C . GLU B 1 167 ? 72.871 5.751 -1.089 1.00 31.37 167 GLU B C 1
ATOM 5333 O O . GLU B 1 167 ? 72.818 4.756 -0.336 1.00 29.86 167 GLU B O 1
ATOM 5345 N N . TRP B 1 168 ? 72.151 6.851 -0.899 1.00 31.34 168 TRP B N 1
ATOM 5346 C CA . TRP B 1 168 ? 71.283 6.967 0.260 1.00 31.00 168 TRP B CA 1
ATOM 5347 C C . TRP B 1 168 ? 70.233 5.840 0.139 1.00 30.97 168 TRP B C 1
ATOM 5348 O O . TRP B 1 168 ? 69.954 5.107 1.106 1.00 32.21 168 TRP B O 1
ATOM 5369 N N . ALA B 1 169 ? 69.672 5.695 -1.061 1.00 28.95 169 ALA B N 1
ATOM 5370 C CA . ALA B 1 169 ? 68.602 4.719 -1.278 1.00 26.13 169 ALA B CA 1
ATOM 5371 C C . ALA B 1 169 ? 69.123 3.307 -1.014 1.00 32.44 169 ALA B C 1
ATOM 5372 O O . ALA B 1 169 ? 68.477 2.530 -0.302 1.00 28.41 169 ALA B O 1
ATOM 5379 N N . LEU B 1 170 ? 70.298 2.966 -1.537 1.00 29.88 170 LEU B N 1
ATOM 5380 C CA . LEU B 1 170 ? 70.769 1.599 -1.349 1.00 33.20 170 LEU B CA 1
ATOM 5381 C C . LEU B 1 170 ? 70.944 1.298 0.122 1.00 32.57 170 LEU B C 1
ATOM 5382 O O . LEU B 1 170 ? 70.604 0.199 0.569 1.00 32.50 170 LEU B O 1
ATOM 5398 N N . SER B 1 171 ? 71.484 2.266 0.870 1.00 31.85 171 SER B N 1
ATOM 5399 C CA . SER B 1 171 ? 71.608 2.110 2.320 1.00 35.96 171 SER B CA 1
ATOM 5400 C C . SER B 1 171 ? 70.238 2.024 3.035 1.00 31.33 171 SER B C 1
ATOM 5401 O O . SER B 1 171 ? 70.078 1.269 4.000 1.00 32.67 171 SER B O 1
ATOM 5409 N N . HIS B 1 172 ? 69.256 2.776 2.543 1.00 26.54 172 HIS B N 1
ATOM 5410 C CA . HIS B 1 172 ? 67.921 2.714 3.110 1.00 27.31 172 HIS B CA 1
ATOM 5411 C C . HIS B 1 172 ? 67.356 1.327 2.925 1.00 29.67 172 HIS B C 1
ATOM 5412 O O . HIS B 1 172 ? 66.801 0.761 3.866 1.00 27.90 172 HIS B O 1
ATOM 5425 N N . PHE B 1 173 ? 67.508 0.788 1.707 1.00 31.33 173 PHE B N 1
ATOM 5426 C CA . PHE B 1 173 ? 67.010 -0.549 1.370 1.00 27.89 173 PHE B CA 1
ATOM 5427 C C . PHE B 1 173 ? 67.638 -1.614 2.256 1.00 29.85 173 PHE B C 1
ATOM 5428 O O . PHE B 1 173 ? 66.953 -2.521 2.747 1.00 31.95 173 PHE B O 1
ATOM 5445 N N . LYS B 1 174 ? 68.953 -1.538 2.419 1.00 27.90 174 LYS B N 1
ATOM 5446 C CA . LYS B 1 174 ? 69.631 -2.439 3.344 1.00 37.61 174 LYS B CA 1
ATOM 5447 C C . LYS B 1 174 ? 69.210 -2.285 4.827 1.00 32.79 174 LYS B C 1
ATOM 5448 O O . LYS B 1 174 ? 68.793 -3.247 5.477 1.00 34.74 174 LYS B O 1
ATOM 5467 N N . ASN B 1 175 ? 69.312 -1.077 5.360 1.00 33.54 175 ASN B N 1
ATOM 5468 C CA . ASN B 1 175 ? 69.262 -0.876 6.808 1.00 33.74 175 ASN B CA 1
ATOM 5469 C C . ASN B 1 175 ? 67.892 -0.604 7.394 1.00 36.37 175 ASN B C 1
ATOM 5470 O O . ASN B 1 175 ? 67.693 -0.825 8.582 1.00 36.56 175 ASN B O 1
ATOM 5481 N N . SER B 1 176 ? 66.976 -0.087 6.583 1.00 28.61 176 SER B N 1
ATOM 5482 C CA . SER B 1 176 ? 65.636 0.249 7.041 1.00 36.60 176 SER B CA 1
ATOM 5483 C C . SER B 1 176 ? 64.616 -0.748 6.530 1.00 28.62 176 SER B C 1
ATOM 5484 O O . SER B 1 176 ? 63.853 -1.297 7.293 1.00 27.90 176 SER B O 1
ATOM 5492 N N . ILE B 1 177 ? 64.638 -1.024 5.241 1.00 30.44 177 ILE B N 1
ATOM 5493 C CA . ILE B 1 177 ? 63.667 -1.932 4.644 1.00 30.10 177 ILE B CA 1
ATOM 5494 C C . ILE B 1 177 ? 64.087 -3.423 4.808 1.00 42.22 177 ILE B C 1
ATOM 5495 O O . ILE B 1 177 ? 63.234 -4.332 4.758 1.00 33.69 177 ILE B O 1
ATOM 5511 N N . GLY B 1 178 ? 65.382 -3.666 5.054 1.00 39.07 178 GLY B N 1
ATOM 5512 C CA . GLY B 1 178 ? 65.897 -5.013 5.240 1.00 41.44 178 GLY B CA 1
ATOM 5513 C C . GLY B 1 178 ? 65.860 -5.846 3.964 1.00 40.74 178 GLY B C 1
ATOM 5514 O O . GLY B 1 178 ? 65.712 -7.064 3.996 1.00 42.32 178 GLY B O 1
ATOM 5518 N N . ALA B 1 179 ? 65.991 -5.179 2.832 1.00 39.35 179 ALA B N 1
ATOM 5519 C CA . ALA B 1 179 ? 66.040 -5.860 1.548 1.00 44.00 179 ALA B CA 1
ATOM 5520 C C . ALA B 1 179 ? 67.415 -6.472 1.342 1.00 45.94 179 ALA B C 1
ATOM 5521 O O . ALA B 1 179 ? 68.341 -6.252 2.122 1.00 39.54 179 ALA B O 1
ATOM 5528 N N . GLN B 1 180 ? 67.553 -7.262 0.292 1.00 47.55 180 GLN B N 1
ATOM 5529 C CA . GLN B 1 180 ? 68.867 -7.740 -0.059 1.00 49.62 180 GLN B CA 1
ATOM 5530 C C . GLN B 1 180 ? 69.278 -6.883 -1.242 1.00 42.31 180 GLN B C 1
ATOM 5531 O O . GLN B 1 180 ? 68.514 -6.710 -2.199 1.00 36.11 180 GLN B O 1
ATOM 5545 N N . VAL B 1 181 ? 70.453 -6.271 -1.136 1.00 37.91 181 VAL B N 1
ATOM 5546 C CA . VAL B 1 181 ? 70.975 -5.492 -2.243 1.00 42.07 181 VAL B CA 1
ATOM 5547 C C . VAL B 1 181 ? 72.020 -6.345 -2.951 1.00 47.14 181 VAL B C 1
ATOM 5548 O O . VAL B 1 181 ? 73.080 -6.654 -2.398 1.00 41.77 181 VAL B O 1
ATOM 5561 N N . ALA B 1 182 ? 71.687 -6.738 -4.176 1.00 45.92 182 ALA B N 1
ATOM 5562 C CA . ALA B 1 182 ? 72.475 -7.719 -4.921 1.00 50.83 182 ALA B CA 1
ATOM 5563 C C . ALA B 1 182 ? 73.345 -7.078 -5.983 1.00 50.13 182 ALA B C 1
ATOM 5564 O O . ALA B 1 182 ? 72.905 -6.178 -6.708 1.00 38.29 182 ALA B O 1
ATOM 5571 N N . GLU B 1 183 ? 74.581 -7.566 -6.065 1.00 59.39 183 GLU B N 1
ATOM 5572 C CA . GLU B 1 183 ? 75.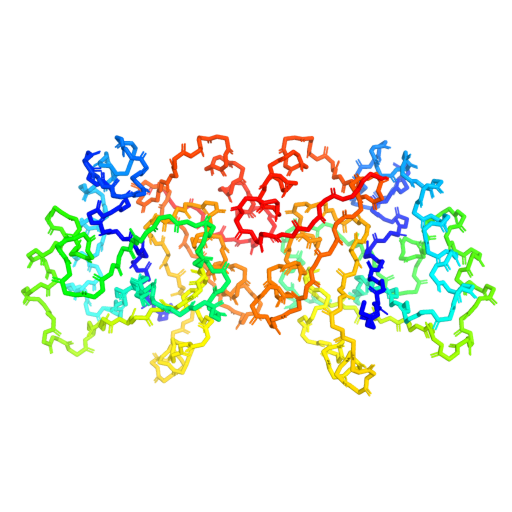475 -7.246 -7.173 1.00 60.38 183 GLU B CA 1
ATOM 5573 C C . GLU B 1 183 ? 75.235 -8.147 -8.366 1.00 55.48 183 GLU B C 1
ATOM 5574 O O . GLU B 1 183 ? 75.186 -7.660 -9.493 1.00 60.25 183 GLU B O 1
#

CATH classification: 3.40.50.850

Nearest PDB structures (foldseek):
  5zn8-assembly1_A  TM=1.006E+00  e=2.397E-42  Bacillus subtilis
  6a8l-assembly1_B  TM=9.985E-01  e=2.479E-39  Bacillus subtilis
  5zn8-assembly1_B  TM=9.985E-01  e=2.851E-38  Bacillus subtilis
  3o91-assembly1_C  TM=9.830E-01  e=8.918E-28  Streptococcus pneumoniae TIGR4
  3o92-assembly1_C  TM=9.828E-01  e=1.928E-27  Streptococcus pneumoniae TIGR4

Radius of gyration: 20.9 Å; Cα contacts (8 Å, |Δi|>4): 780; chains: 2; bounding box: 39×46×58 Å

Secondary structure (DSSP, 8-state):
--EEEEEE--BHHHHSTT-TT---HHHHHTHHHHHHHHHHHHHHT-EEEEEEE-----TTSTTTTSS---S-TTSGGGSBPTTHHHHHHHHTTSTTEEEEEESSSSTTTTSSHHHHHHHTT--EEEEEEE-TTTHHHHHHHHHHHTT-EEEEEEEEEE-S-HHHHHHHHHHHHHTS--EEE-/--EEEEEE--BHHHHSTT-TT---HHHHTTHHHHHHHHHHHHHTT-EEEEEEE-B--TTSGGGGTS-S-SBTTSGGGSBPTTHHHHHHHHTT-TTEEEEEESSSSTTTTSSHHHHHHHTT--EEEEEEE-IIIIIHHHHHHHHHTT-EEEEEEEEEE-S-HHHHHHHHHHHHHTS--EEE-